Protein AF-A0A533ZGK6-F1 (afdb_monomer)

Mean predicted aligned error: 9.72 Å

Secondary structure (DSSP, 8-state):
--------PPPHHHHHHHHHHHHHHHHHHHHHHHHHHHHHHHHHHHHHHHHHHHHHHHHHHHHHHTEEEEEEEE--SSTT-EEEEEEEEEEEE--S---TTEEE-TT--PPTTTTS-BTTB-EEEEEEESTTTT-EEEEEEE-SSEEEESS--SS---TT-EEEEEEEEEEEE-TTS-EEEEETTS-EEEEES-EEEEEEEEEETTEEEEEEEEE-SS-BTTTTB--EEEEEEEEE-TT-

Structure (mmCIF, N/CA/C/O backbone):
data_AF-A0A533ZGK6-F1
#
_entry.id   AF-A0A533ZGK6-F1
#
loop_
_atom_site.group_PDB
_atom_site.id
_atom_site.type_symbol
_atom_site.label_atom_id
_atom_site.label_alt_id
_atom_site.label_comp_id
_atom_site.label_asym_id
_atom_site.label_entity_id
_atom_site.label_seq_id
_atom_site.pdbx_PDB_ins_code
_atom_site.Cartn_x
_atom_site.Cartn_y
_atom_site.Cartn_z
_atom_site.occupancy
_atom_site.B_iso_or_equiv
_atom_site.auth_seq_id
_atom_site.auth_comp_id
_atom_site.auth_asym_id
_atom_site.auth_atom_id
_atom_site.pdbx_PDB_model_num
ATOM 1 N N . MET A 1 1 ? -76.646 -22.532 50.965 1.00 45.75 1 MET A N 1
ATOM 2 C CA . MET A 1 1 ? -76.181 -21.133 50.863 1.00 45.75 1 MET A CA 1
ATOM 3 C C . MET A 1 1 ? -74.659 -21.165 50.973 1.00 45.75 1 MET A C 1
ATOM 5 O O . MET A 1 1 ? -74.159 -21.562 52.014 1.00 45.75 1 MET A O 1
ATOM 9 N N . LYS A 1 2 ? -73.923 -20.944 49.874 1.00 48.84 2 LYS A N 1
ATOM 10 C CA . LYS A 1 2 ? -72.450 -21.014 49.867 1.00 48.84 2 LYS A CA 1
ATOM 11 C C . LYS A 1 2 ? -71.908 -19.705 50.443 1.00 48.84 2 LYS A C 1
ATOM 13 O O . LYS A 1 2 ? -72.116 -18.655 49.848 1.00 48.84 2 LYS A O 1
ATOM 18 N N . THR A 1 3 ? -71.264 -19.759 51.601 1.00 54.41 3 THR A N 1
ATOM 19 C CA . THR A 1 3 ? -70.577 -18.612 52.205 1.00 54.41 3 THR A CA 1
ATOM 20 C C . THR A 1 3 ? -69.311 -18.320 51.404 1.00 54.41 3 THR A C 1
ATOM 22 O O . THR A 1 3 ? -68.388 -19.136 51.388 1.00 54.41 3 THR A O 1
ATOM 25 N N . LEU A 1 4 ? -69.284 -17.187 50.702 1.00 57.12 4 LEU A N 1
ATOM 26 C CA . LEU A 1 4 ? -68.086 -16.695 50.024 1.00 57.12 4 LEU A CA 1
ATOM 27 C C . LEU A 1 4 ? -67.071 -16.264 51.092 1.00 57.12 4 LEU A C 1
ATOM 29 O O . LEU A 1 4 ? -67.396 -15.497 51.997 1.00 57.12 4 LEU A O 1
ATOM 33 N N . LYS A 1 5 ? -65.863 -16.829 51.021 1.00 56.44 5 LYS A N 1
ATOM 34 C CA . LYS A 1 5 ? -64.732 -16.512 51.901 1.00 56.44 5 LYS A CA 1
ATOM 35 C C . LYS A 1 5 ? -64.352 -15.038 51.708 1.00 56.44 5 LYS A C 1
ATOM 37 O O . LYS A 1 5 ? -64.203 -14.604 50.574 1.00 56.44 5 LYS A O 1
ATOM 42 N N . SER A 1 6 ? -64.184 -14.303 52.807 1.00 57.41 6 SER A N 1
ATOM 43 C CA . SER A 1 6 ? -63.659 -12.932 52.808 1.00 57.41 6 SER A CA 1
ATOM 44 C C . SER A 1 6 ? -62.254 -12.930 52.202 1.00 57.41 6 SER A C 1
ATOM 46 O O . SER A 1 6 ? -61.338 -13.508 52.787 1.00 57.41 6 SER A O 1
ATOM 48 N N . GLU A 1 7 ? -62.089 -12.318 51.032 1.00 61.94 7 GLU A N 1
ATOM 49 C CA . GLU A 1 7 ? -60.777 -12.110 50.422 1.00 61.94 7 GLU A CA 1
ATOM 50 C C . GLU A 1 7 ? -60.032 -11.046 51.236 1.00 61.94 7 GLU A C 1
ATOM 52 O O . GLU A 1 7 ? -60.518 -9.934 51.444 1.00 61.94 7 GLU A O 1
ATOM 57 N N . THR A 1 8 ? -58.876 -11.410 51.782 1.00 65.88 8 THR A N 1
ATOM 58 C CA . THR A 1 8 ? -57.987 -10.496 52.502 1.00 65.88 8 THR A CA 1
ATOM 59 C C . THR A 1 8 ? -57.455 -9.448 51.526 1.00 65.88 8 THR A C 1
ATOM 61 O O . THR A 1 8 ? -56.620 -9.764 50.680 1.00 65.88 8 THR A O 1
ATOM 64 N N . ALA A 1 9 ? -57.953 -8.214 51.615 1.00 69.44 9 ALA A N 1
ATOM 65 C CA . ALA A 1 9 ? -57.421 -7.085 50.859 1.00 69.44 9 ALA A CA 1
ATOM 66 C C . ALA A 1 9 ? -55.988 -6.766 51.325 1.00 69.44 9 ALA A C 1
ATOM 68 O O . ALA A 1 9 ? -55.725 -6.728 52.528 1.00 69.44 9 ALA A O 1
ATOM 69 N N . PHE A 1 10 ? -55.072 -6.539 50.378 1.00 73.12 10 PHE A N 1
ATOM 70 C CA . PHE A 1 10 ? -53.681 -6.182 50.671 1.00 73.12 10 PHE A CA 1
ATOM 71 C C . PHE A 1 10 ? -53.595 -4.887 51.479 1.00 73.12 10 PHE A C 1
ATOM 73 O O . PHE A 1 10 ? -54.274 -3.899 51.187 1.00 73.12 10 PHE A O 1
ATOM 80 N N . THR A 1 11 ? -52.718 -4.875 52.477 1.00 89.69 11 THR A N 1
ATOM 81 C CA . THR A 1 11 ? -52.451 -3.672 53.262 1.00 89.69 11 THR A CA 1
ATOM 82 C C . THR A 1 11 ? -51.645 -2.669 52.432 1.00 89.69 11 THR A C 1
ATOM 84 O O . THR A 1 11 ? -50.811 -3.038 51.605 1.00 89.69 11 THR A O 1
ATOM 87 N N . HIS A 1 12 ? -51.857 -1.368 52.651 1.00 79.94 12 HIS A N 1
ATOM 88 C CA . HIS A 1 12 ? -51.121 -0.318 51.929 1.00 79.94 12 HIS A CA 1
ATOM 89 C C . HIS A 1 12 ? -49.594 -0.456 52.100 1.00 79.94 12 HIS A C 1
ATOM 91 O O . HIS A 1 12 ? -48.828 -0.182 51.180 1.00 79.94 12 HIS A O 1
ATOM 97 N N . VAL A 1 13 ? -49.158 -0.957 53.262 1.00 86.00 13 VAL A N 1
ATOM 98 C CA . VAL A 1 13 ? -47.750 -1.237 53.574 1.00 86.00 13 VAL A CA 1
ATOM 99 C C . VAL A 1 13 ? -47.189 -2.375 52.713 1.00 86.00 13 VAL A C 1
ATOM 101 O O . VAL A 1 13 ? -46.076 -2.249 52.210 1.00 86.00 13 VAL A O 1
ATOM 104 N N . GLU A 1 14 ? -47.947 -3.451 52.477 1.00 87.56 14 GLU A N 1
ATOM 105 C CA . GLU A 1 14 ? -47.521 -4.545 51.588 1.00 87.56 14 GLU A CA 1
ATOM 106 C C . GLU A 1 14 ? -47.338 -4.072 50.146 1.00 87.56 14 GLU A C 1
ATOM 108 O O . GLU A 1 14 ? -46.358 -4.441 49.501 1.00 87.56 14 GLU A O 1
ATOM 113 N N . VAL A 1 15 ? -48.230 -3.207 49.651 1.00 90.19 15 VAL A N 1
ATOM 114 C CA . VAL A 1 15 ? -48.121 -2.639 48.297 1.00 90.19 15 VAL A CA 1
ATOM 115 C C . VAL A 1 15 ? -46.886 -1.742 48.174 1.00 90.19 15 VAL A C 1
ATOM 117 O O . VAL A 1 15 ? -46.150 -1.839 47.190 1.00 90.19 15 VAL A O 1
ATOM 120 N N . LEU A 1 16 ? -46.607 -0.910 49.183 1.00 91.25 16 LEU A N 1
ATOM 121 C CA . LEU A 1 16 ? -45.409 -0.065 49.206 1.00 91.25 16 LEU A CA 1
ATOM 122 C C . LEU A 1 16 ? -44.121 -0.896 49.275 1.00 91.25 16 LEU A C 1
ATOM 124 O O . LEU A 1 16 ? -43.155 -0.589 48.576 1.00 91.25 16 LEU A O 1
ATOM 128 N N . MET A 1 17 ? -44.109 -1.975 50.061 1.00 89.44 17 MET A N 1
ATOM 129 C CA . MET A 1 17 ? -42.942 -2.852 50.167 1.00 89.44 17 MET A CA 1
ATOM 130 C C . MET A 1 17 ? -42.715 -3.656 48.878 1.00 89.44 17 MET A C 1
ATOM 132 O O . MET A 1 17 ? -41.578 -3.776 48.423 1.00 89.44 17 MET A O 1
ATOM 136 N N . ALA A 1 18 ? -43.786 -4.128 48.232 1.00 92.19 18 ALA A N 1
ATOM 137 C CA . ALA A 1 18 ? -43.713 -4.799 46.937 1.00 92.19 18 ALA A CA 1
ATOM 138 C C . ALA A 1 18 ? -43.182 -3.872 45.830 1.00 92.19 18 ALA A C 1
ATOM 140 O O . ALA A 1 18 ? -42.324 -4.282 45.047 1.00 92.19 18 ALA A O 1
ATOM 141 N N . LEU A 1 19 ? -43.625 -2.610 45.793 1.00 92.25 19 LEU A N 1
ATOM 142 C CA . LEU A 1 19 ? -43.110 -1.605 44.856 1.00 92.25 19 LEU A CA 1
ATOM 143 C C . LEU A 1 19 ? -41.635 -1.276 45.113 1.00 92.25 19 LEU A C 1
ATOM 145 O O . LEU A 1 19 ? -40.862 -1.177 44.161 1.00 92.25 19 LEU A O 1
ATOM 149 N N . ALA A 1 20 ? -41.224 -1.151 46.378 1.00 93.75 20 ALA A N 1
ATOM 150 C CA . ALA A 1 20 ? -39.831 -0.892 46.734 1.00 93.75 20 ALA A CA 1
ATOM 151 C C . ALA A 1 20 ? -38.902 -2.041 46.298 1.00 93.75 20 ALA A C 1
ATOM 153 O O . ALA A 1 20 ? -37.861 -1.803 45.682 1.00 93.75 20 ALA A O 1
ATOM 154 N N . ILE A 1 21 ? -39.298 -3.293 46.556 1.00 94.00 21 ILE A N 1
ATOM 155 C CA . ILE A 1 21 ? -38.541 -4.483 46.136 1.00 94.00 21 ILE A CA 1
ATOM 156 C C . ILE A 1 21 ? -38.536 -4.609 44.608 1.00 94.00 21 ILE A C 1
ATOM 158 O O . ILE A 1 21 ? -37.483 -4.849 44.016 1.00 94.00 21 ILE A O 1
ATOM 162 N N . GLY A 1 22 ? -39.680 -4.383 43.957 1.00 94.31 22 GLY A N 1
ATOM 163 C CA . GLY A 1 22 ? -39.792 -4.376 42.499 1.00 94.31 22 GLY A CA 1
ATOM 164 C C . GLY A 1 22 ? -38.874 -3.339 41.848 1.00 94.31 22 GLY A C 1
ATOM 165 O O . GLY A 1 22 ? -38.154 -3.664 40.907 1.00 94.31 22 GLY A O 1
ATOM 166 N N . GLY A 1 23 ? -38.817 -2.119 42.390 1.00 93.38 23 GLY A N 1
ATOM 167 C CA . GLY A 1 23 ? -37.923 -1.063 41.908 1.00 93.38 23 GLY A CA 1
ATOM 168 C C . GLY A 1 23 ? -36.440 -1.417 42.051 1.00 93.38 23 GLY A C 1
ATOM 169 O O . GLY A 1 23 ? -35.660 -1.206 41.117 1.00 93.38 23 GLY A O 1
ATOM 170 N N . MET A 1 24 ? -36.046 -2.016 43.179 1.00 93.38 24 MET A N 1
ATOM 171 C CA . MET A 1 24 ? -34.673 -2.494 43.383 1.00 93.38 24 MET A CA 1
ATOM 172 C C . MET A 1 24 ? -34.304 -3.616 42.404 1.00 93.38 24 MET A C 1
ATOM 174 O O . MET A 1 24 ? -33.223 -3.578 41.814 1.00 93.38 24 MET A O 1
ATOM 178 N N . LEU A 1 25 ? -35.210 -4.571 42.168 1.00 94.81 25 LEU A N 1
ATOM 179 C CA . LEU A 1 25 ? -35.000 -5.656 41.205 1.00 94.81 25 LEU A CA 1
ATOM 180 C C . LEU A 1 25 ? -34.870 -5.137 39.771 1.00 94.81 25 LEU A C 1
ATOM 182 O O . LEU A 1 25 ? -33.925 -5.508 39.078 1.00 94.81 25 LEU A O 1
ATOM 186 N N . VAL A 1 26 ? -35.762 -4.241 39.338 1.00 94.25 26 VAL A N 1
ATOM 187 C CA . VAL A 1 26 ? -35.707 -3.646 37.992 1.00 94.25 26 VAL A CA 1
ATOM 188 C C . VAL A 1 26 ? -34.415 -2.856 37.801 1.00 94.25 26 VAL A C 1
ATOM 190 O O . VAL A 1 26 ? -33.764 -2.993 36.767 1.00 94.25 26 VAL A O 1
ATOM 193 N N . THR A 1 27 ? -33.990 -2.091 38.811 1.00 93.62 27 THR A N 1
ATOM 194 C CA . THR A 1 27 ? -32.719 -1.354 38.760 1.00 93.62 27 THR A CA 1
ATOM 195 C C . THR A 1 27 ? -31.529 -2.311 38.650 1.00 93.62 27 THR A C 1
ATOM 197 O O . THR A 1 27 ? -30.658 -2.109 37.805 1.00 93.62 27 THR A O 1
ATOM 200 N N . GLY A 1 28 ? -31.504 -3.389 39.441 1.00 91.56 28 GLY A N 1
ATOM 201 C CA . GLY A 1 28 ? -30.456 -4.413 39.367 1.00 91.56 28 GLY A CA 1
ATOM 202 C C . GLY A 1 28 ? -30.404 -5.121 38.008 1.00 91.56 28 GLY A C 1
ATOM 203 O O . GLY A 1 28 ? -29.329 -5.274 37.427 1.00 91.56 28 GLY A O 1
ATOM 204 N N . MET A 1 29 ? -31.562 -5.491 37.456 1.00 91.44 29 MET A N 1
ATOM 205 C CA . MET A 1 29 ? -31.664 -6.102 36.125 1.00 91.44 29 MET A CA 1
ATOM 206 C C . MET A 1 29 ? -31.215 -5.147 35.016 1.00 91.44 29 MET A C 1
ATOM 208 O O . MET A 1 29 ? -30.509 -5.563 34.097 1.00 91.44 29 MET A O 1
ATOM 212 N N . PHE A 1 30 ? -31.578 -3.867 35.108 1.00 90.00 30 PHE A N 1
ATOM 213 C CA . PHE A 1 30 ? -31.173 -2.859 34.134 1.00 90.00 30 PHE A CA 1
ATOM 214 C C . PHE A 1 30 ? -29.655 -2.636 34.141 1.00 90.00 30 PHE A C 1
ATOM 216 O O . PHE A 1 30 ? -29.040 -2.581 33.078 1.00 90.00 30 PHE A O 1
ATOM 223 N N . GLN A 1 31 ? -29.026 -2.602 35.320 1.00 87.00 31 GLN A N 1
ATOM 224 C CA . GLN A 1 31 ? -27.566 -2.509 35.439 1.00 87.00 31 GLN A CA 1
ATOM 225 C C . GLN A 1 31 ? -26.856 -3.722 34.818 1.00 87.00 31 GLN A C 1
ATOM 227 O O . GLN A 1 31 ? -25.885 -3.559 34.078 1.00 87.00 31 GLN A O 1
ATOM 232 N N . LEU A 1 32 ? -27.364 -4.939 35.045 1.00 86.56 32 LEU A N 1
ATOM 233 C CA . LEU A 1 32 ? -26.831 -6.152 34.413 1.00 86.56 32 LEU A CA 1
ATOM 234 C C . LEU A 1 32 ? -26.987 -6.130 32.888 1.00 86.56 32 LEU A C 1
ATOM 236 O O . LEU A 1 32 ? -26.060 -6.508 32.169 1.00 86.56 32 LEU A O 1
ATOM 240 N N . TYR A 1 33 ? -28.130 -5.658 32.387 1.00 88.62 33 TYR A N 1
ATOM 241 C CA . TYR A 1 33 ? -28.360 -5.496 30.954 1.00 88.62 33 TYR A CA 1
ATOM 242 C C . TYR A 1 33 ? -27.370 -4.505 30.334 1.00 88.62 33 TYR A C 1
ATOM 244 O O . TYR A 1 33 ? -26.702 -4.848 29.359 1.00 88.62 33 TYR A O 1
ATOM 252 N N . LEU A 1 34 ? -27.214 -3.313 30.925 1.00 85.94 34 LEU A N 1
ATOM 253 C CA . LEU A 1 34 ? -26.249 -2.314 30.460 1.00 85.94 34 LEU A CA 1
ATOM 254 C C . LEU A 1 34 ? -24.822 -2.861 30.471 1.00 85.94 34 LEU A C 1
ATOM 256 O O . LEU A 1 34 ? -24.074 -2.655 29.512 1.00 85.94 34 LEU A O 1
ATOM 260 N N . PHE A 1 35 ? -24.454 -3.596 31.520 1.00 83.50 35 PHE A N 1
ATOM 261 C CA . PHE A 1 35 ? -23.152 -4.240 31.613 1.00 83.50 35 PHE A CA 1
ATOM 262 C C . PHE A 1 35 ? -22.951 -5.258 30.485 1.00 83.50 35 PHE A C 1
ATOM 264 O O . PHE A 1 35 ? -21.913 -5.233 29.823 1.00 83.50 35 PHE A O 1
ATOM 271 N N . SER A 1 36 ? -23.934 -6.122 30.231 1.00 87.31 36 SER A N 1
ATOM 272 C CA . SER A 1 36 ? -23.885 -7.139 29.174 1.00 87.31 36 SER A CA 1
ATOM 273 C C . SER A 1 36 ? -23.815 -6.521 27.772 1.00 87.31 36 SER A C 1
ATOM 275 O O . SER A 1 36 ? -22.901 -6.833 27.006 1.00 87.31 36 SER A O 1
ATOM 277 N N . ALA A 1 37 ? -24.702 -5.567 27.472 1.00 84.88 37 ALA A N 1
ATOM 278 C CA . ALA A 1 37 ? -24.749 -4.858 26.194 1.00 84.88 37 ALA A CA 1
ATOM 279 C C . ALA A 1 37 ? -23.431 -4.123 25.902 1.00 84.88 37 ALA A C 1
ATOM 281 O O . ALA A 1 37 ? -22.864 -4.249 24.818 1.00 84.88 37 ALA A O 1
ATOM 282 N N . SER A 1 38 ? -22.887 -3.434 26.906 1.00 83.38 38 SER A N 1
ATOM 283 C CA . SER A 1 38 ? -21.582 -2.775 26.823 1.00 83.38 38 SER A CA 1
ATOM 284 C C . SER A 1 38 ? -20.443 -3.751 26.512 1.00 83.38 38 SER A C 1
ATOM 286 O O . SER A 1 38 ? -19.558 -3.451 25.713 1.00 83.38 38 SER A O 1
ATOM 288 N N . GLY A 1 39 ? -20.469 -4.940 27.121 1.00 81.94 39 GLY A N 1
ATOM 289 C CA . GLY A 1 39 ? -19.463 -5.975 26.883 1.00 81.94 39 GLY A CA 1
ATOM 290 C C . GLY A 1 39 ? -19.508 -6.544 25.464 1.00 81.94 39 GLY A C 1
ATOM 291 O O . GLY A 1 39 ? -18.457 -6.861 24.908 1.00 81.94 39 GLY A O 1
ATOM 292 N N . ALA A 1 40 ? -20.699 -6.654 24.873 1.00 84.50 40 ALA A N 1
ATOM 293 C CA . ALA A 1 40 ? -20.866 -7.110 23.495 1.00 84.50 40 ALA A CA 1
ATOM 294 C C . ALA A 1 40 ? -20.334 -6.083 22.478 1.00 84.50 40 ALA A C 1
ATOM 296 O O . ALA A 1 40 ? -19.676 -6.465 21.511 1.00 84.50 40 ALA A O 1
ATOM 297 N N . LEU A 1 41 ? -20.548 -4.785 22.723 1.00 84.56 41 LEU A N 1
ATOM 298 C CA . LEU A 1 41 ? -20.035 -3.716 21.858 1.00 84.56 41 LEU A CA 1
ATOM 299 C C . LEU A 1 41 ? -18.504 -3.710 21.799 1.00 84.56 41 LEU A C 1
ATOM 301 O O . LEU A 1 41 ? -17.933 -3.701 20.713 1.00 84.56 41 LEU A O 1
ATOM 305 N N . VAL A 1 42 ? -17.834 -3.789 22.953 1.00 85.00 42 VAL A N 1
ATOM 306 C CA . VAL A 1 42 ? -16.362 -3.825 23.009 1.00 85.00 42 VAL A CA 1
ATOM 307 C C . VAL A 1 42 ? -15.812 -5.064 22.301 1.00 85.00 42 VAL A C 1
ATO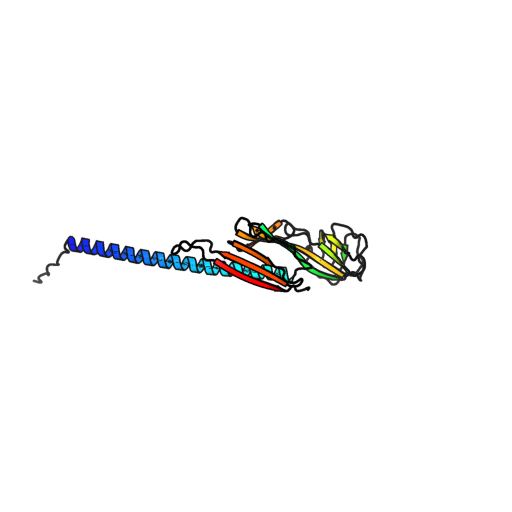M 309 O O . VAL A 1 42 ? -14.817 -4.978 21.583 1.00 85.00 42 VAL A O 1
ATOM 312 N N . GLN A 1 43 ? -16.464 -6.219 22.450 1.00 86.31 43 GLN A N 1
ATOM 313 C CA . GLN A 1 43 ? -16.064 -7.426 21.723 1.00 86.31 43 GLN A CA 1
ATOM 314 C C . GLN A 1 43 ? -16.160 -7.230 20.208 1.00 86.31 43 GLN A C 1
ATOM 316 O O . GLN A 1 43 ? -15.206 -7.542 19.502 1.00 86.31 43 GLN A O 1
ATOM 321 N N . ASN A 1 44 ? -17.252 -6.651 19.710 1.00 88.69 44 ASN A N 1
ATOM 322 C CA . ASN A 1 44 ? -17.396 -6.393 18.279 1.00 88.69 44 ASN A CA 1
ATOM 323 C C . ASN A 1 44 ? -16.315 -5.427 17.759 1.00 88.69 44 ASN A C 1
ATOM 325 O O . ASN A 1 44 ? -15.632 -5.726 16.783 1.00 88.69 44 ASN A O 1
ATOM 329 N N . GLU A 1 45 ? -16.077 -4.325 18.474 1.00 88.56 45 GLU A N 1
ATOM 330 C CA . GLU A 1 45 ? -15.040 -3.344 18.124 1.00 88.56 45 GLU A CA 1
ATOM 331 C C . GLU A 1 45 ? -13.631 -3.948 18.128 1.00 88.56 45 GLU A C 1
ATOM 333 O O . GLU A 1 45 ? -12.818 -3.658 17.252 1.00 88.56 45 GLU A O 1
ATOM 338 N N . THR A 1 46 ? -13.319 -4.806 19.103 1.00 89.31 46 THR A N 1
ATOM 339 C CA . THR A 1 46 ? -12.002 -5.458 19.168 1.00 89.31 46 THR A CA 1
ATOM 340 C C . THR A 1 46 ? -11.790 -6.437 18.021 1.00 89.31 46 THR A C 1
ATOM 342 O O . THR A 1 46 ? -10.701 -6.459 17.448 1.00 89.31 46 THR A O 1
ATOM 345 N N . VAL A 1 47 ? -12.818 -7.201 17.644 1.00 90.81 47 VAL A N 1
ATOM 346 C CA . VAL A 1 47 ? -12.765 -8.106 16.490 1.00 90.81 47 VAL A CA 1
ATOM 347 C C . VAL A 1 47 ? -12.612 -7.315 15.194 1.00 90.81 47 VAL A C 1
ATOM 349 O O . VAL A 1 47 ? -11.737 -7.637 14.391 1.00 90.81 47 VAL A O 1
ATOM 352 N N . GLN A 1 48 ? -13.402 -6.256 15.010 1.00 90.62 48 GLN A N 1
ATOM 353 C CA . GLN A 1 48 ? -13.339 -5.421 13.815 1.00 90.62 48 GLN A CA 1
ATOM 354 C C . GLN A 1 48 ? -11.977 -4.731 13.676 1.00 90.62 48 GLN A C 1
ATOM 356 O O . GLN A 1 48 ? -11.338 -4.844 12.634 1.00 90.62 48 GLN A O 1
ATOM 361 N N . MET A 1 49 ? -11.468 -4.110 14.745 1.00 90.62 49 MET A N 1
ATOM 362 C CA . MET A 1 49 ? -10.131 -3.508 14.764 1.00 90.62 49 MET A CA 1
ATOM 363 C C . MET A 1 49 ? -9.044 -4.527 14.393 1.00 90.62 49 MET A C 1
ATOM 365 O O . MET A 1 49 ? -8.141 -4.215 13.615 1.00 90.62 49 MET A O 1
ATOM 369 N N . GLN A 1 50 ? -9.102 -5.743 14.950 1.00 92.06 50 GLN A N 1
ATOM 370 C CA . GLN A 1 50 ? -8.128 -6.788 14.630 1.00 92.06 50 GLN A CA 1
ATOM 371 C C . GLN A 1 50 ? -8.223 -7.229 13.168 1.00 92.06 50 GLN A C 1
ATOM 373 O O . GLN A 1 50 ? -7.187 -7.438 12.535 1.00 92.06 50 GLN A O 1
ATOM 378 N N . ALA A 1 51 ? -9.437 -7.370 12.633 1.00 91.06 51 ALA A N 1
ATOM 379 C CA . ALA A 1 51 ? -9.665 -7.730 11.239 1.00 91.06 51 ALA A CA 1
ATOM 380 C C . ALA A 1 51 ? -9.123 -6.651 10.289 1.00 91.06 51 ALA A C 1
ATOM 382 O O . ALA A 1 51 ? -8.340 -6.974 9.396 1.00 91.06 51 ALA A O 1
ATOM 383 N N . ASP A 1 52 ? -9.447 -5.382 10.539 1.00 90.44 52 ASP A N 1
ATOM 384 C CA . ASP A 1 52 ? -8.997 -4.245 9.732 1.00 90.44 52 ASP A CA 1
ATOM 385 C C . ASP A 1 52 ? -7.471 -4.102 9.771 1.00 90.44 52 ASP A C 1
ATOM 387 O O . ASP A 1 52 ? -6.823 -3.968 8.732 1.00 90.44 52 ASP A O 1
ATOM 391 N N . ALA A 1 53 ? -6.862 -4.203 10.958 1.00 89.75 53 ALA A N 1
ATOM 392 C CA . ALA A 1 53 ? -5.410 -4.123 11.104 1.00 89.75 53 ALA A CA 1
ATOM 393 C C . ALA A 1 53 ? -4.696 -5.277 10.380 1.00 89.75 53 ALA A C 1
ATOM 395 O O . ALA A 1 53 ? -3.673 -5.057 9.729 1.00 89.75 53 ALA A O 1
ATOM 396 N N . ARG A 1 54 ? -5.238 -6.502 10.441 1.00 91.81 54 ARG A N 1
ATOM 397 C CA . ARG A 1 54 ? -4.695 -7.658 9.706 1.00 91.81 54 ARG A CA 1
ATOM 398 C C . ARG A 1 54 ? -4.843 -7.489 8.196 1.00 91.81 54 ARG A C 1
ATOM 400 O O . ARG A 1 54 ? -3.866 -7.689 7.480 1.00 91.81 54 ARG A O 1
ATOM 407 N N . ALA A 1 55 ? -6.014 -7.066 7.725 1.00 90.69 55 ALA A N 1
ATOM 408 C CA . ALA A 1 55 ? -6.262 -6.818 6.308 1.00 90.69 55 ALA A CA 1
ATOM 409 C C . ALA A 1 55 ? -5.323 -5.734 5.755 1.00 90.69 55 ALA A C 1
ATOM 411 O O . ALA A 1 55 ? -4.685 -5.930 4.719 1.00 90.69 55 ALA A O 1
ATOM 412 N N . ALA A 1 56 ? -5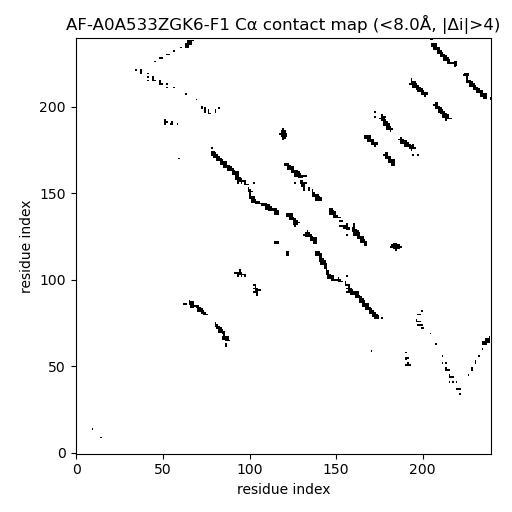.159 -4.626 6.483 1.00 90.00 56 ALA A N 1
ATOM 413 C C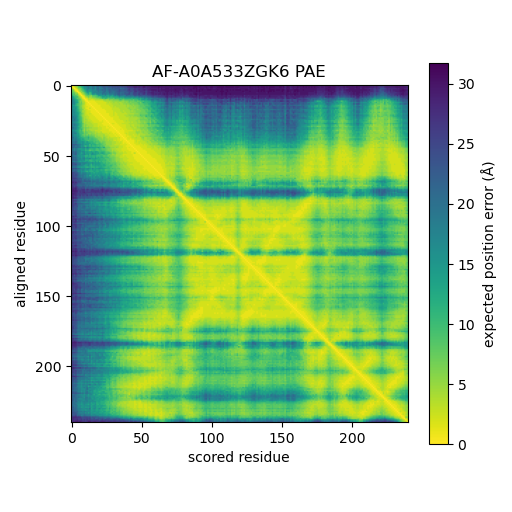A . ALA A 1 56 ? -4.217 -3.573 6.123 1.00 90.00 56 ALA A CA 1
ATOM 414 C C . ALA A 1 56 ? -2.771 -4.087 6.074 1.00 90.00 56 ALA A C 1
ATOM 416 O O . ALA A 1 56 ? -2.050 -3.804 5.117 1.00 90.00 56 ALA A O 1
ATOM 417 N N . MET A 1 57 ? -2.355 -4.881 7.064 1.00 90.50 57 MET A N 1
ATOM 418 C CA . MET A 1 57 ? -1.019 -5.482 7.099 1.00 90.50 57 MET A CA 1
ATOM 419 C C . MET A 1 57 ? -0.768 -6.440 5.934 1.00 90.50 57 MET A C 1
ATOM 421 O O . MET A 1 57 ? 0.346 -6.490 5.411 1.00 90.50 57 MET A O 1
ATOM 425 N N . ASP A 1 58 ? -1.774 -7.194 5.501 1.00 92.00 58 ASP A N 1
ATOM 426 C CA . ASP A 1 58 ? -1.644 -8.093 4.358 1.00 92.00 58 ASP A CA 1
ATOM 427 C C . ASP A 1 58 ? -1.547 -7.334 3.032 1.00 92.00 58 ASP 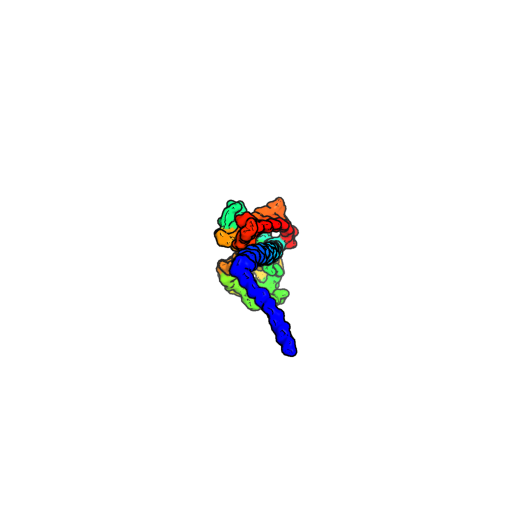A C 1
ATOM 429 O O . ASP A 1 58 ? -0.690 -7.675 2.213 1.00 92.00 58 ASP A O 1
ATOM 433 N N . LEU A 1 59 ? -2.325 -6.261 2.856 1.00 89.06 59 LEU A N 1
ATOM 434 C CA . LEU A 1 59 ? -2.230 -5.384 1.684 1.00 89.06 59 LEU A CA 1
ATOM 435 C C . LEU A 1 59 ? -0.872 -4.676 1.614 1.00 89.06 59 LEU A C 1
ATOM 437 O O . LEU A 1 59 ? -0.211 -4.712 0.576 1.00 89.06 59 LEU A O 1
ATOM 441 N N . ILE A 1 60 ? -0.404 -4.112 2.732 1.00 88.44 60 ILE A N 1
ATOM 442 C CA . ILE A 1 60 ? 0.929 -3.503 2.808 1.00 88.44 60 ILE A CA 1
ATOM 443 C C . ILE A 1 60 ? 2.000 -4.541 2.483 1.00 88.44 60 ILE A C 1
ATOM 445 O O . ILE A 1 60 ? 2.869 -4.292 1.651 1.00 88.44 60 ILE A O 1
ATOM 449 N N . ALA A 1 61 ? 1.941 -5.722 3.100 1.00 89.94 61 ALA A N 1
ATOM 450 C CA . ALA A 1 61 ? 2.925 -6.766 2.849 1.00 89.94 61 ALA A CA 1
ATOM 451 C C . ALA A 1 61 ? 2.924 -7.221 1.383 1.00 89.94 61 ALA A C 1
ATOM 453 O O . ALA A 1 61 ? 3.987 -7.492 0.827 1.00 89.94 61 ALA A O 1
ATOM 454 N N . GLN A 1 62 ? 1.757 -7.295 0.741 1.00 88.94 62 GLN A N 1
ATOM 455 C CA . GLN A 1 62 ? 1.655 -7.599 -0.683 1.00 88.94 62 GLN A CA 1
ATOM 456 C C . GLN A 1 62 ? 2.350 -6.533 -1.536 1.00 88.94 62 GLN A C 1
ATOM 458 O O . GLN A 1 62 ? 3.121 -6.883 -2.431 1.00 88.94 62 GLN A O 1
ATOM 463 N N . ASP A 1 63 ? 2.125 -5.255 -1.240 1.00 87.50 63 ASP A N 1
ATOM 464 C CA . ASP A 1 63 ? 2.762 -4.165 -1.972 1.00 87.50 63 ASP A CA 1
ATOM 465 C C . ASP A 1 63 ? 4.282 -4.138 -1.770 1.00 87.50 63 ASP A C 1
ATOM 467 O O . ASP A 1 63 ? 5.027 -3.982 -2.738 1.00 87.50 63 ASP A O 1
ATOM 471 N N . LEU A 1 64 ? 4.753 -4.361 -0.539 1.00 87.25 64 LEU A N 1
ATOM 472 C CA . LEU A 1 64 ? 6.185 -4.407 -0.231 1.00 87.25 64 LEU A CA 1
ATOM 473 C C . LEU A 1 64 ? 6.888 -5.620 -0.840 1.00 87.25 64 LEU A C 1
ATOM 475 O O . LEU A 1 64 ? 8.059 -5.531 -1.199 1.00 87.25 64 LEU A O 1
ATOM 479 N N . ARG A 1 65 ? 6.191 -6.747 -1.029 1.00 87.56 65 ARG A N 1
ATOM 480 C CA . ARG A 1 65 ? 6.755 -7.887 -1.771 1.00 87.56 65 ARG A CA 1
ATOM 481 C C . ARG A 1 65 ? 7.059 -7.536 -3.223 1.00 87.56 65 ARG A C 1
ATOM 483 O O . ARG A 1 65 ? 8.001 -8.088 -3.780 1.00 87.56 65 ARG A O 1
ATOM 490 N N . GLN A 1 66 ? 6.280 -6.644 -3.832 1.00 85.44 66 GLN A N 1
ATOM 491 C CA . GLN A 1 66 ? 6.457 -6.191 -5.218 1.00 85.44 66 GLN A CA 1
ATOM 492 C C . GLN A 1 66 ? 7.318 -4.930 -5.332 1.00 85.44 66 GLN A C 1
ATOM 494 O O . GLN A 1 66 ? 7.379 -4.306 -6.394 1.00 85.44 66 GLN A O 1
ATOM 499 N N . LEU A 1 67 ? 7.981 -4.548 -4.245 1.00 85.19 67 LEU A N 1
ATOM 500 C CA . LEU A 1 67 ? 8.889 -3.422 -4.226 1.00 85.19 67 LEU A CA 1
ATOM 501 C C . LEU A 1 67 ? 10.090 -3.681 -5.140 1.00 85.19 67 LEU A C 1
ATOM 503 O O . LEU A 1 67 ? 10.701 -4.751 -5.120 1.00 85.19 67 LEU A O 1
ATOM 507 N N . TYR A 1 68 ? 10.430 -2.666 -5.925 1.00 81.69 68 TYR A N 1
ATOM 508 C CA . TYR A 1 68 ? 11.618 -2.615 -6.758 1.00 81.69 68 TYR A CA 1
ATOM 509 C C . TYR A 1 68 ? 12.608 -1.596 -6.190 1.00 81.69 68 TYR A C 1
ATOM 511 O O . TYR A 1 68 ? 12.250 -0.446 -5.934 1.00 81.69 68 TYR A O 1
ATOM 519 N N . GLY A 1 69 ? 13.854 -2.027 -5.987 1.00 77.50 69 GLY A N 1
ATOM 520 C CA . GLY A 1 69 ? 14.916 -1.201 -5.417 1.00 77.50 69 GLY A CA 1
ATOM 521 C C . GLY A 1 69 ? 14.804 -1.001 -3.901 1.00 77.50 69 GLY A C 1
ATOM 522 O O . GLY A 1 69 ? 14.518 -1.932 -3.135 1.00 77.50 69 GLY A O 1
ATOM 523 N N . SER A 1 70 ? 15.070 0.224 -3.455 1.00 73.12 70 SER A N 1
ATOM 524 C CA . SER A 1 70 ? 15.048 0.610 -2.041 1.00 73.12 70 SER A CA 1
ATOM 525 C C . SER A 1 70 ? 13.808 1.434 -1.720 1.00 73.12 70 SER A C 1
ATOM 527 O O . SER A 1 70 ? 13.345 2.223 -2.541 1.00 73.12 70 SER A O 1
ATOM 529 N N . ALA A 1 71 ? 13.272 1.249 -0.515 1.00 77.62 71 ALA A N 1
ATOM 530 C CA . ALA A 1 71 ? 12.194 2.084 -0.011 1.00 77.62 71 ALA A CA 1
ATOM 531 C C . ALA A 1 71 ? 12.777 3.352 0.620 1.00 77.62 71 ALA A C 1
ATOM 533 O O . ALA A 1 71 ? 13.832 3.304 1.252 1.00 77.62 71 ALA A O 1
ATOM 534 N N . THR A 1 72 ? 12.067 4.468 0.514 1.00 79.31 72 THR A N 1
ATOM 535 C CA . THR A 1 72 ? 12.320 5.646 1.342 1.00 79.31 72 THR A CA 1
ATOM 536 C C . THR A 1 72 ? 11.382 5.593 2.538 1.00 79.31 72 THR A C 1
ATOM 538 O O . THR A 1 72 ? 10.165 5.746 2.403 1.00 79.31 72 THR A O 1
ATOM 541 N N . VAL A 1 73 ? 11.965 5.349 3.708 1.00 77.75 73 VAL A N 1
ATOM 542 C CA . VAL A 1 73 ? 11.248 5.262 4.979 1.00 77.75 73 VAL A CA 1
ATOM 543 C C . VAL A 1 73 ? 11.305 6.611 5.691 1.00 77.75 73 VAL A C 1
ATOM 545 O O . VAL A 1 73 ? 12.389 7.141 5.920 1.00 77.75 73 VAL A O 1
ATOM 548 N N . SER A 1 74 ? 10.151 7.145 6.083 1.00 72.25 74 SER A N 1
ATOM 549 C CA . SER A 1 74 ? 10.043 8.268 7.010 1.00 72.25 74 SER A CA 1
ATOM 550 C C . SER A 1 74 ? 9.229 7.827 8.225 1.00 72.25 74 SER A C 1
ATOM 552 O O . SER A 1 74 ? 8.007 7.693 8.165 1.00 72.25 74 SER A O 1
ATOM 554 N N . THR A 1 75 ? 9.923 7.556 9.328 1.00 61.44 75 THR A N 1
ATOM 555 C CA . THR A 1 75 ? 9.319 7.259 10.631 1.00 61.44 75 THR A CA 1
ATOM 556 C C . THR A 1 75 ? 9.656 8.390 11.586 1.00 61.44 75 THR A C 1
ATOM 558 O O . THR A 1 75 ? 10.743 8.442 12.158 1.00 61.44 75 THR A O 1
ATOM 561 N N . THR A 1 76 ? 8.728 9.317 11.737 1.00 51.91 76 THR A N 1
ATOM 562 C CA . THR A 1 76 ? 8.830 10.473 12.626 1.00 51.91 76 THR A CA 1
ATOM 563 C C . THR A 1 76 ? 8.112 10.268 13.963 1.00 51.91 76 THR A C 1
ATOM 565 O O . THR A 1 76 ? 8.076 11.202 14.760 1.00 51.91 76 THR A O 1
ATOM 568 N N . LEU A 1 77 ? 7.553 9.074 14.236 1.00 53.03 77 LEU A N 1
ATOM 569 C CA . LEU A 1 77 ? 6.774 8.738 15.449 1.00 53.03 77 LEU A CA 1
ATOM 570 C C . LEU A 1 77 ? 5.581 9.686 15.697 1.00 53.03 77 LEU A C 1
ATOM 572 O O . LEU A 1 77 ? 4.976 9.690 16.769 1.00 53.03 77 LEU A O 1
ATOM 576 N N . THR A 1 78 ? 5.237 10.502 14.705 1.00 57.56 78 THR A N 1
ATOM 577 C CA . THR A 1 78 ? 4.232 11.564 14.754 1.00 57.56 78 THR A CA 1
ATOM 578 C C . THR A 1 78 ? 3.227 11.330 13.623 1.00 57.56 78 THR A C 1
ATOM 580 O O . THR A 1 78 ? 3.395 10.425 12.801 1.00 57.56 78 THR A O 1
ATOM 583 N N . PRO A 1 79 ? 2.084 12.033 13.591 1.00 60.12 79 PRO A N 1
ATOM 584 C CA . PRO A 1 79 ? 1.186 11.913 12.451 1.00 60.12 79 PRO A CA 1
ATOM 585 C C . PRO A 1 79 ? 1.900 12.328 11.154 1.00 60.12 79 PRO A C 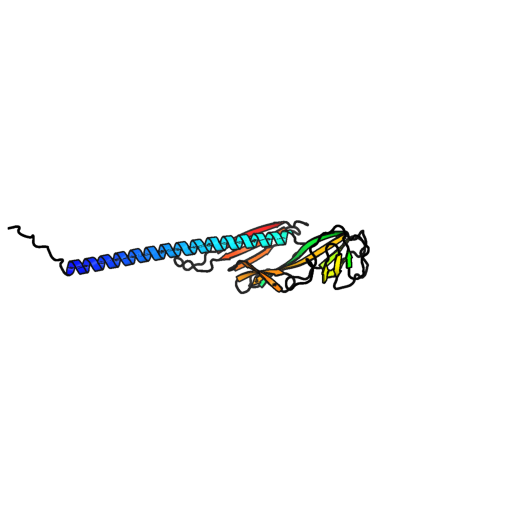1
ATOM 587 O O . PRO A 1 79 ? 2.657 13.295 11.168 1.00 60.12 79 PRO A O 1
ATOM 590 N N . ASN A 1 80 ? 1.620 11.623 10.050 1.00 69.06 80 ASN A N 1
ATOM 591 C CA . ASN A 1 80 ? 2.265 11.714 8.726 1.00 69.06 80 ASN A CA 1
ATOM 592 C C . ASN A 1 80 ? 3.506 10.836 8.493 1.00 69.06 80 ASN A C 1
ATOM 594 O O . ASN A 1 80 ? 4.226 11.057 7.519 1.00 69.06 80 ASN A O 1
ATOM 598 N N . ASP A 1 81 ? 3.718 9.794 9.300 1.00 75.25 81 ASP A N 1
ATOM 599 C CA . ASP A 1 81 ? 4.686 8.745 8.960 1.00 75.25 81 ASP A CA 1
ATOM 600 C C . ASP A 1 81 ? 4.373 8.165 7.572 1.00 75.25 81 ASP A C 1
ATOM 602 O O . ASP A 1 81 ? 3.219 7.836 7.257 1.00 75.25 81 ASP A O 1
ATOM 606 N N . THR A 1 82 ? 5.398 8.080 6.721 1.00 78.81 82 THR A N 1
ATOM 607 C CA . THR A 1 82 ? 5.262 7.649 5.326 1.00 78.81 82 THR A CA 1
ATOM 608 C C . THR A 1 82 ? 6.289 6.595 4.943 1.00 78.81 82 THR A C 1
ATOM 610 O O . 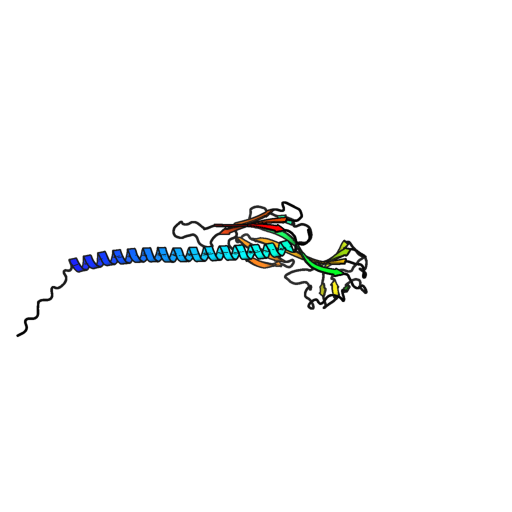THR A 1 82 ? 7.451 6.637 5.338 1.00 78.81 82 THR A O 1
ATOM 613 N N . LEU A 1 83 ? 5.866 5.664 4.096 1.00 82.50 83 LEU A N 1
ATOM 614 C CA . LEU A 1 83 ? 6.747 4.757 3.374 1.00 82.50 83 LEU A CA 1
ATOM 615 C C . LEU A 1 83 ? 6.500 4.938 1.885 1.00 82.50 83 LEU A C 1
ATOM 617 O O . LEU A 1 83 ? 5.435 4.568 1.396 1.00 82.50 83 LEU A O 1
ATOM 621 N N . SER A 1 84 ? 7.474 5.496 1.173 1.00 85.69 84 SER A N 1
ATOM 622 C CA . SER A 1 84 ? 7.398 5.682 -0.277 1.00 85.69 84 SER A CA 1
ATOM 623 C C . SER A 1 84 ? 8.325 4.709 -0.985 1.00 85.69 84 SER A C 1
ATOM 625 O O . SER A 1 84 ? 9.476 4.531 -0.591 1.00 85.69 84 SER A O 1
ATOM 627 N N . PHE A 1 85 ? 7.831 4.058 -2.030 1.00 85.69 85 PHE A N 1
ATOM 628 C CA . PHE A 1 85 ? 8.592 3.079 -2.792 1.00 85.69 85 PHE A CA 1
ATOM 629 C C . PHE A 1 85 ? 8.080 2.948 -4.220 1.00 85.69 85 PHE A C 1
ATOM 631 O O . PHE A 1 85 ? 6.961 3.339 -4.555 1.00 85.69 85 PHE A O 1
ATOM 638 N N . THR A 1 86 ? 8.909 2.339 -5.055 1.00 87.00 86 THR A N 1
ATOM 639 C CA . THR A 1 86 ? 8.564 1.988 -6.426 1.00 87.00 86 THR A CA 1
ATOM 640 C C . THR A 1 86 ? 8.096 0.538 -6.464 1.00 87.00 86 THR A C 1
ATOM 642 O O . THR A 1 86 ? 8.795 -0.363 -6.003 1.00 87.00 86 THR A O 1
ATOM 645 N N . ARG A 1 87 ? 6.899 0.295 -6.995 1.00 87.06 87 ARG A N 1
ATOM 646 C CA . ARG A 1 87 ? 6.339 -1.043 -7.213 1.00 87.06 87 ARG A CA 1
ATOM 647 C C . ARG A 1 87 ? 6.616 -1.485 -8.645 1.00 87.06 87 ARG A C 1
ATOM 649 O O . ARG A 1 87 ? 6.401 -0.705 -9.573 1.00 87.06 87 ARG A O 1
ATOM 656 N N . LEU A 1 88 ? 7.056 -2.729 -8.816 1.00 89.25 88 LEU A N 1
ATOM 657 C CA . LEU A 1 88 ? 7.157 -3.380 -10.121 1.00 89.25 88 LEU A CA 1
ATOM 658 C C . LEU A 1 88 ? 5.776 -3.877 -10.561 1.00 89.25 88 LEU A C 1
ATOM 660 O O . LEU A 1 88 ? 5.139 -4.647 -9.841 1.00 89.25 88 LEU A O 1
ATOM 664 N N . GLU A 1 89 ? 5.338 -3.461 -11.745 1.00 90.12 89 GLU A N 1
ATOM 665 C CA . GLU A 1 89 ? 4.063 -3.880 -12.338 1.00 90.12 89 GLU A CA 1
ATOM 666 C C . GLU A 1 89 ? 4.256 -4.999 -13.353 1.00 90.12 89 GLU A C 1
ATOM 668 O O . GLU A 1 89 ? 3.548 -6.002 -13.312 1.00 90.12 89 GLU A O 1
ATOM 673 N N . ASP A 1 90 ? 5.231 -4.839 -14.246 1.00 92.50 90 ASP A N 1
ATOM 674 C CA . ASP A 1 90 ? 5.551 -5.825 -15.272 1.00 92.50 90 ASP A CA 1
ATOM 675 C C . ASP A 1 90 ? 7.003 -5.659 -15.743 1.00 92.50 90 ASP A C 1
ATOM 677 O O . ASP A 1 90 ? 7.634 -4.626 -15.517 1.00 92.50 90 ASP A O 1
ATOM 681 N N . SER A 1 91 ? 7.541 -6.671 -16.412 1.00 93.31 91 SER A N 1
ATOM 682 C CA . SER A 1 91 ? 8.847 -6.625 -17.068 1.00 93.31 91 SER A CA 1
ATOM 683 C C . SER A 1 91 ? 8.835 -7.432 -18.360 1.00 93.31 91 SER A C 1
ATOM 685 O O . SER A 1 91 ? 8.032 -8.351 -18.537 1.00 93.31 91 SER A O 1
ATOM 687 N N . GLY A 1 92 ? 9.709 -7.085 -19.297 1.00 94.88 92 GLY A N 1
ATOM 688 C CA . GLY A 1 92 ? 9.741 -7.734 -20.601 1.00 94.88 92 GLY A CA 1
ATOM 689 C C . GLY A 1 92 ? 10.934 -7.318 -21.441 1.00 94.88 92 GLY A C 1
ATOM 690 O O . GLY A 1 92 ? 11.764 -6.513 -21.022 1.00 94.88 92 GLY A O 1
ATOM 691 N N . TYR A 1 93 ? 11.000 -7.874 -22.645 1.00 95.75 93 TYR A N 1
ATOM 692 C CA . TYR A 1 93 ? 11.986 -7.487 -23.645 1.00 95.75 93 TYR A CA 1
ATOM 693 C C . TYR A 1 93 ? 11.274 -6.750 -24.758 1.00 95.75 93 TYR A C 1
ATOM 695 O O . TYR A 1 93 ? 10.268 -7.227 -25.277 1.00 95.75 93 TYR A O 1
ATOM 703 N N . SER A 1 94 ? 11.820 -5.608 -25.155 1.00 96.19 94 SER A N 1
ATOM 704 C CA . SER A 1 94 ? 11.339 -4.941 -26.355 1.00 96.19 94 SER A CA 1
ATOM 705 C C . SER A 1 94 ? 11.468 -5.897 -27.549 1.00 96.19 94 SER A C 1
ATOM 707 O O . SER A 1 94 ? 12.403 -6.686 -27.655 1.00 96.19 94 SER A O 1
ATOM 709 N N . SER A 1 95 ? 10.498 -5.838 -28.451 1.00 94.81 95 SER A N 1
ATOM 710 C CA . SER A 1 95 ? 10.492 -6.582 -29.714 1.00 94.81 95 SER A CA 1
ATOM 711 C C . SER A 1 95 ? 11.136 -5.798 -30.865 1.00 94.81 95 SER A C 1
ATOM 713 O O . SER A 1 95 ? 11.218 -6.299 -31.984 1.00 94.81 95 SER A O 1
ATOM 715 N N . GLY A 1 96 ? 11.633 -4.585 -30.591 1.00 90.38 96 GLY A N 1
ATOM 716 C CA . GLY A 1 96 ? 12.186 -3.675 -31.590 1.00 90.38 96 GLY A CA 1
ATOM 717 C C . GLY A 1 96 ? 11.113 -2.919 -32.383 1.00 90.38 96 GLY A C 1
ATOM 718 O O . GLY A 1 96 ? 9.935 -2.891 -32.024 1.00 90.38 96 GLY A O 1
ATOM 719 N N . GLY A 1 97 ? 11.533 -2.234 -33.454 1.00 91.38 97 GLY A N 1
ATOM 720 C CA . GLY A 1 97 ? 10.638 -1.387 -34.259 1.00 91.38 97 GLY A CA 1
ATOM 721 C C . GLY A 1 97 ? 10.066 -0.187 -33.491 1.00 91.38 97 GLY A C 1
ATOM 722 O O . GLY A 1 97 ? 8.983 0.300 -33.812 1.00 91.38 97 GLY A O 1
ATOM 723 N N . ASN A 1 98 ? 10.758 0.245 -32.436 1.00 94.44 98 ASN A N 1
ATOM 724 C CA . ASN A 1 98 ? 10.336 1.337 -31.567 1.00 94.44 98 ASN A CA 1
ATOM 725 C C . ASN A 1 98 ? 10.466 2.689 -32.277 1.00 94.44 98 ASN A C 1
ATOM 727 O O . ASN A 1 98 ? 11.368 2.894 -33.089 1.00 94.44 98 ASN A O 1
ATOM 731 N N . SER A 1 99 ? 9.586 3.626 -31.934 1.00 94.31 99 SER A N 1
ATOM 732 C CA . SER A 1 99 ? 9.740 5.039 -32.290 1.00 94.31 99 SER A CA 1
ATOM 733 C C . SER A 1 99 ? 10.314 5.817 -31.107 1.00 94.31 99 SER A C 1
ATOM 735 O O . SER A 1 99 ? 10.449 5.273 -30.012 1.00 94.31 99 SER A O 1
ATOM 737 N N . ALA A 1 100 ? 10.588 7.111 -31.287 1.00 94.06 100 ALA A N 1
ATOM 738 C CA . ALA A 1 100 ? 11.008 7.966 -30.178 1.00 94.06 100 ALA A CA 1
ATOM 739 C C . ALA A 1 100 ? 10.010 7.932 -29.004 1.00 94.06 100 ALA A C 1
ATOM 741 O O . ALA A 1 100 ? 10.440 7.981 -27.863 1.00 94.06 100 ALA A O 1
ATOM 742 N N . PHE A 1 101 ? 8.706 7.779 -29.257 1.00 95.69 101 PHE A N 1
ATOM 743 C CA . PHE A 1 101 ? 7.656 7.836 -28.229 1.00 95.69 101 PHE A CA 1
ATOM 744 C C . PHE A 1 101 ? 6.952 6.498 -27.991 1.00 95.69 101 PHE A C 1
ATOM 746 O O . PHE A 1 101 ? 5.863 6.470 -27.414 1.00 95.69 101 PHE A O 1
ATOM 753 N N . SER A 1 102 ? 7.532 5.387 -28.448 1.00 95.31 102 SER A N 1
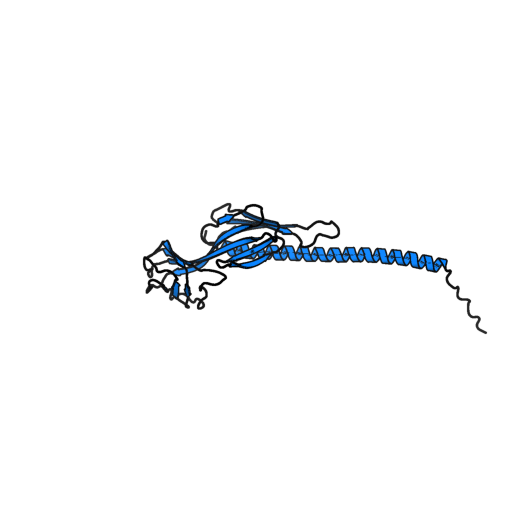ATOM 754 C CA . SER A 1 102 ? 6.922 4.073 -28.260 1.00 95.31 102 SER A CA 1
ATOM 755 C C . SER A 1 102 ? 7.913 3.006 -27.827 1.00 95.31 102 SER A C 1
ATOM 757 O O . SER A 1 102 ? 9.112 3.083 -28.093 1.00 95.31 102 SER A O 1
ATOM 759 N N . LEU A 1 103 ? 7.385 1.996 -27.144 1.00 96.75 103 LEU A N 1
ATOM 760 C CA . LEU A 1 103 ? 8.077 0.747 -26.860 1.00 96.75 103 LEU A CA 1
ATOM 761 C C . LEU A 1 103 ? 7.142 -0.410 -27.205 1.00 96.75 103 LEU A C 1
ATOM 763 O O . LEU A 1 103 ? 6.055 -0.511 -26.645 1.00 96.75 103 LEU A O 1
ATOM 767 N N . ASN A 1 104 ? 7.555 -1.270 -28.128 1.00 96.38 104 ASN A N 1
ATOM 768 C CA . ASN A 1 104 ? 6.797 -2.426 -28.583 1.00 96.38 104 ASN A CA 1
ATOM 769 C C . ASN A 1 104 ? 7.275 -3.686 -27.871 1.00 96.38 104 ASN A C 1
ATOM 771 O O . ASN A 1 104 ? 8.455 -4.029 -27.942 1.00 96.38 104 ASN A O 1
ATOM 775 N N . ASP A 1 105 ? 6.350 -4.451 -27.313 1.00 96.44 105 ASP A N 1
ATOM 776 C CA . ASP A 1 105 ? 6.565 -5.843 -26.927 1.00 96.44 105 ASP A CA 1
ATOM 777 C C . ASP A 1 105 ? 5.397 -6.686 -27.454 1.00 96.44 105 ASP A C 1
ATOM 779 O O . ASP A 1 105 ? 4.338 -6.796 -26.837 1.00 96.44 105 ASP A O 1
ATOM 783 N N . THR A 1 106 ? 5.598 -7.293 -28.626 1.00 95.12 106 THR A N 1
ATOM 784 C CA . THR A 1 106 ? 4.617 -8.169 -29.293 1.00 95.12 106 THR A CA 1
ATOM 785 C C . THR A 1 106 ? 4.303 -9.453 -28.525 1.00 95.12 106 THR A C 1
ATOM 787 O O . THR A 1 106 ? 3.364 -10.158 -28.889 1.00 95.12 106 THR A O 1
ATOM 790 N N . ARG A 1 107 ? 5.055 -9.771 -27.462 1.00 93.88 107 ARG A N 1
ATOM 791 C CA . ARG A 1 107 ? 4.810 -10.936 -26.599 1.00 93.88 107 ARG A CA 1
ATOM 792 C C . ARG A 1 107 ? 3.849 -10.612 -25.454 1.00 93.88 107 ARG A C 1
ATOM 794 O O . ARG A 1 107 ? 3.480 -11.515 -24.702 1.00 93.88 107 ARG A O 1
ATOM 801 N N . LYS A 1 108 ? 3.466 -9.343 -25.293 1.00 94.38 108 LYS A N 1
ATOM 802 C CA . LYS A 1 108 ? 2.558 -8.882 -24.243 1.00 94.38 108 LYS A CA 1
ATOM 803 C C . LYS A 1 108 ? 1.120 -8.799 -24.735 1.00 94.38 108 LYS A C 1
ATOM 805 O O . LYS A 1 108 ? 0.845 -8.594 -25.914 1.00 94.38 108 LYS A O 1
ATOM 810 N N . PHE A 1 109 ? 0.216 -8.963 -23.773 1.00 93.94 109 PHE A N 1
ATOM 811 C CA . PHE A 1 109 ? -1.233 -8.884 -23.945 1.00 93.94 109 PHE A CA 1
ATOM 812 C C . PHE A 1 109 ? -1.826 -8.021 -22.832 1.00 93.94 109 PHE A C 1
ATOM 814 O O . PHE A 1 109 ? -2.580 -8.488 -21.978 1.00 93.94 109 PHE A O 1
ATOM 821 N N . TRP A 1 110 ? -1.420 -6.758 -22.785 1.00 94.69 110 TRP A N 1
ATOM 822 C CA . TRP A 1 110 ? -1.959 -5.803 -21.828 1.00 94.69 110 TRP A CA 1
ATOM 823 C C . TRP A 1 110 ? -3.402 -5.433 -22.176 1.00 94.69 110 TRP A C 1
ATOM 825 O O . TRP A 1 110 ? -3.809 -5.435 -23.336 1.00 94.69 110 TRP A O 1
ATOM 835 N N . ALA A 1 111 ? -4.193 -5.060 -21.174 1.00 94.25 111 ALA A N 1
ATOM 836 C CA . ALA A 1 111 ? -5.442 -4.372 -21.463 1.00 94.25 111 ALA A CA 1
ATOM 837 C C . ALA A 1 111 ? -5.124 -2.971 -22.013 1.00 94.25 111 ALA A C 1
ATOM 839 O O . ALA A 1 111 ? -4.208 -2.299 -21.528 1.00 94.25 111 ALA A O 1
ATOM 840 N N . THR A 1 112 ? -5.870 -2.528 -23.026 1.00 93.31 112 THR A N 1
ATOM 841 C CA . THR A 1 112 ? -5.721 -1.180 -23.589 1.00 93.31 112 THR A CA 1
ATOM 842 C C . THR A 1 112 ? -5.861 -0.133 -22.484 1.00 93.31 112 THR A C 1
ATOM 844 O O . THR A 1 112 ? -6.810 -0.177 -21.705 1.00 93.31 112 THR A O 1
ATOM 847 N N . ASN A 1 113 ? -4.916 0.806 -22.424 1.00 91.12 113 ASN A N 1
ATOM 848 C CA . ASN A 1 113 ? -4.818 1.868 -21.419 1.00 91.12 113 ASN A CA 1
ATOM 849 C C . ASN A 1 113 ? -4.687 1.404 -19.956 1.00 91.12 113 ASN A C 1
ATOM 851 O O . ASN A 1 113 ? -4.887 2.207 -19.047 1.00 91.12 113 ASN A O 1
ATOM 855 N N . ALA A 1 114 ? -4.287 0.155 -19.702 1.00 89.50 114 ALA A N 1
ATOM 856 C CA . ALA A 1 114 ? -3.953 -0.321 -18.357 1.00 89.50 114 ALA A CA 1
ATOM 857 C C . ALA A 1 114 ? -2.866 0.518 -17.651 1.00 89.50 114 ALA A C 1
ATOM 859 O O . ALA A 1 114 ? -2.879 0.636 -16.427 1.00 89.50 114 ALA A O 1
ATOM 860 N N . PHE A 1 115 ? -1.946 1.107 -18.418 1.00 91.19 115 PHE A N 1
ATOM 861 C CA . PHE A 1 115 ? -0.838 1.932 -17.931 1.00 91.19 115 PHE A CA 1
ATOM 862 C C . PHE A 1 115 ? -0.981 3.412 -18.299 1.00 91.19 115 PHE A C 1
ATOM 864 O O . PHE A 1 115 ? -0.014 4.167 -18.195 1.00 91.19 115 PHE A O 1
ATOM 871 N N . ALA A 1 116 ? -2.164 3.839 -18.745 1.00 88.50 116 ALA A N 1
ATOM 872 C CA . ALA A 1 116 ? -2.421 5.252 -18.978 1.00 88.50 116 ALA A CA 1
ATOM 873 C C . ALA A 1 116 ? -2.335 6.039 -17.654 1.00 88.50 116 ALA A C 1
ATOM 875 O O . ALA A 1 116 ? -2.703 5.514 -16.595 1.00 88.50 116 ALA A O 1
ATOM 876 N N . PRO A 1 117 ? -1.859 7.296 -17.689 1.00 83.75 117 PRO A N 1
ATOM 877 C CA . PRO A 1 117 ? -1.823 8.138 -16.509 1.00 83.75 117 PRO A CA 1
ATOM 878 C C . PRO A 1 117 ? -3.248 8.344 -15.993 1.00 83.75 117 PRO A C 1
ATOM 880 O O . PRO A 1 117 ? -4.186 8.590 -16.752 1.00 83.75 117 PRO A O 1
ATOM 883 N N . SER A 1 118 ? -3.409 8.234 -14.682 1.00 75.44 118 SER A N 1
ATOM 884 C CA . SER A 1 118 ? -4.691 8.410 -14.003 1.00 75.44 118 SER A CA 1
ATOM 885 C C . SER A 1 118 ? -4.509 9.273 -12.760 1.00 75.44 118 SER A C 1
ATOM 887 O O . SER A 1 118 ? -3.392 9.458 -12.277 1.00 75.44 118 SER A O 1
ATOM 889 N N . SER A 1 119 ? -5.614 9.721 -12.161 1.00 62.84 119 SER A N 1
ATOM 890 C CA . SER A 1 119 ? -5.599 10.299 -10.807 1.00 62.84 119 SER A CA 1
ATOM 891 C C . SER A 1 119 ? -5.066 9.325 -9.750 1.00 62.84 119 SER A C 1
ATOM 893 O O . SER A 1 119 ? -4.846 9.700 -8.600 1.00 62.84 119 SER A O 1
ATOM 895 N N . ALA A 1 120 ? -4.874 8.050 -10.090 1.00 58.78 120 ALA A N 1
ATOM 896 C CA . ALA A 1 120 ? -4.241 7.093 -9.208 1.00 58.78 120 ALA A CA 1
ATOM 897 C C . ALA A 1 120 ? -2.728 7.018 -9.399 1.00 58.78 120 ALA A C 1
ATOM 899 O O . ALA A 1 120 ? -2.060 6.579 -8.480 1.00 58.78 120 ALA A O 1
ATOM 900 N N . GLY A 1 121 ? -2.145 7.418 -10.524 1.00 70.00 121 GLY A N 1
ATOM 901 C CA . GLY A 1 121 ? -0.804 6.940 -10.845 1.00 70.00 121 GLY A CA 1
ATOM 902 C C . GLY A 1 121 ? -0.270 7.424 -12.181 1.00 70.00 121 GLY A C 1
ATOM 903 O O . GLY A 1 121 ? -0.988 7.331 -13.175 1.00 70.00 121 GLY A O 1
ATOM 904 N N . THR A 1 122 ? 1.014 7.777 -12.225 1.00 83.94 122 THR A N 1
ATOM 905 C CA . THR A 1 122 ? 1.821 7.745 -13.450 1.00 83.94 122 THR A CA 1
ATOM 906 C C . THR A 1 122 ? 2.692 6.494 -13.444 1.00 83.94 122 THR A C 1
ATOM 908 O O . THR A 1 122 ? 3.468 6.272 -12.510 1.00 83.94 122 THR A O 1
ATOM 911 N N . TYR A 1 123 ? 2.560 5.677 -14.488 1.00 90.69 123 TYR A N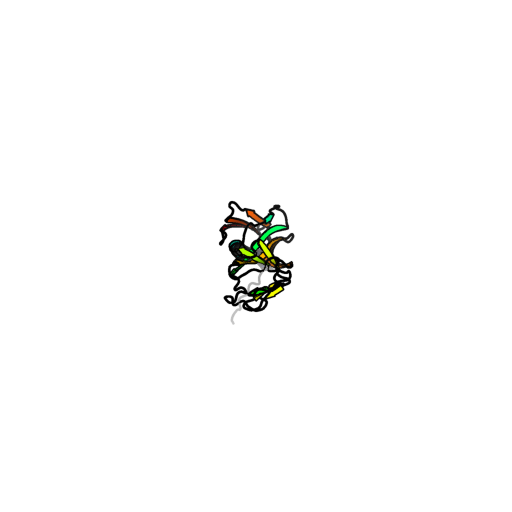 1
ATOM 912 C CA . TYR A 1 123 ? 3.445 4.544 -14.730 1.00 90.69 123 TYR A CA 1
ATOM 913 C C . TYR A 1 123 ? 4.689 4.994 -15.487 1.00 90.69 123 TYR A C 1
ATOM 915 O O . TYR A 1 123 ? 4.659 5.947 -16.268 1.00 90.69 123 TYR A O 1
ATOM 923 N N . VAL A 1 124 ? 5.788 4.288 -15.264 1.00 92.31 124 VAL A N 1
ATOM 924 C CA . VAL A 1 124 ? 7.087 4.613 -15.841 1.00 92.31 124 VAL A CA 1
ATOM 925 C C . VAL A 1 124 ? 7.705 3.359 -16.441 1.00 92.31 124 VAL A C 1
ATOM 927 O O . VAL A 1 124 ? 7.772 2.321 -15.783 1.00 92.31 124 VAL A O 1
ATOM 930 N N . ALA A 1 125 ? 8.176 3.475 -17.680 1.00 94.12 125 ALA A N 1
ATOM 931 C CA . ALA A 1 125 ? 8.993 2.471 -18.341 1.00 94.12 125 ALA A CA 1
ATOM 932 C C . ALA A 1 125 ? 10.473 2.808 -18.129 1.00 94.12 125 ALA A C 1
ATOM 934 O O . ALA A 1 125 ? 10.929 3.892 -18.499 1.00 94.12 125 ALA A O 1
ATOM 935 N N . GLN A 1 126 ? 11.225 1.872 -17.559 1.00 94.44 126 GLN A N 1
ATOM 936 C CA . GLN A 1 126 ? 12.669 1.986 -17.385 1.00 94.44 126 GLN A CA 1
ATOM 937 C C . GLN A 1 126 ? 13.373 0.879 -18.165 1.00 94.44 126 GLN A C 1
ATOM 939 O O . GLN A 1 126 ? 13.003 -0.290 -18.055 1.00 94.44 126 GLN A O 1
ATOM 944 N N . ILE A 1 127 ? 14.412 1.236 -18.920 1.00 95.62 127 ILE A N 1
ATOM 945 C CA . ILE A 1 127 ? 15.280 0.267 -19.594 1.00 95.62 127 ILE A CA 1
ATOM 946 C C . ILE A 1 127 ? 16.415 -0.112 -18.645 1.00 95.62 127 ILE A C 1
ATOM 948 O O . ILE A 1 127 ? 17.225 0.730 -18.256 1.00 95.62 127 ILE A O 1
ATOM 952 N N . VAL A 1 128 ? 16.479 -1.385 -18.270 1.00 93.62 128 VAL A N 1
ATOM 953 C CA . VAL A 1 128 ? 17.435 -1.917 -17.284 1.00 93.62 128 VAL A CA 1
ATOM 954 C C . VAL A 1 128 ? 18.540 -2.768 -17.915 1.00 93.62 128 VAL A C 1
ATOM 956 O O . VAL A 1 128 ? 19.488 -3.135 -17.232 1.00 93.62 128 VAL A O 1
ATOM 959 N N . GLY A 1 129 ? 18.460 -3.044 -19.218 1.00 93.69 129 GLY A N 1
ATOM 960 C CA . GLY A 1 129 ? 19.520 -3.711 -19.977 1.00 93.69 129 GLY A CA 1
ATOM 961 C C . GLY A 1 129 ? 19.362 -3.506 -21.482 1.00 93.69 129 GLY A C 1
ATOM 962 O O . GLY A 1 129 ? 18.281 -3.138 -21.934 1.00 93.69 129 GLY A O 1
ATOM 963 N N . GLY A 1 130 ? 20.426 -3.751 -22.252 1.00 94.44 130 GLY A N 1
ATOM 964 C CA . GLY A 1 130 ? 20.443 -3.611 -23.717 1.00 94.44 130 GLY A CA 1
ATOM 965 C C . GLY A 1 130 ? 20.533 -2.160 -24.209 1.00 94.44 130 GLY A C 1
ATOM 966 O O . GLY A 1 130 ? 20.974 -1.264 -23.482 1.00 94.44 130 GLY A O 1
ATOM 967 N N . ALA A 1 131 ? 20.134 -1.917 -25.461 1.00 94.12 131 ALA A N 1
ATOM 968 C CA . ALA A 1 131 ? 20.181 -0.579 -26.047 1.00 94.12 131 ALA A CA 1
ATOM 969 C C . ALA A 1 131 ? 19.286 0.402 -25.273 1.00 94.12 131 ALA A C 1
ATOM 971 O O . ALA A 1 131 ? 18.137 0.105 -24.943 1.00 94.12 131 ALA A O 1
ATOM 972 N N . GLY A 1 132 ? 19.822 1.582 -24.966 1.00 91.56 132 GLY A N 1
ATOM 973 C CA . GLY A 1 132 ? 19.092 2.607 -24.226 1.00 91.56 132 GLY A CA 1
ATOM 974 C C . GLY A 1 132 ? 18.964 2.373 -22.717 1.00 91.56 132 GLY A C 1
ATOM 975 O O . GLY A 1 132 ? 18.174 3.075 -22.085 1.00 91.56 132 GLY A O 1
ATOM 976 N N . MET A 1 133 ? 19.738 1.445 -22.141 1.00 94.94 133 MET A N 1
ATOM 977 C CA . MET A 1 133 ? 19.831 1.209 -20.695 1.00 94.94 133 MET A CA 1
ATOM 978 C C . MET A 1 133 ? 20.015 2.502 -19.883 1.00 94.94 133 MET A C 1
ATOM 980 O O . MET A 1 133 ? 20.774 3.392 -20.262 1.00 94.94 133 MET A O 1
ATOM 984 N N . GLY A 1 134 ? 19.322 2.582 -18.745 1.00 91.69 134 GLY A N 1
ATOM 985 C CA . GLY A 1 134 ? 19.331 3.725 -17.829 1.00 91.69 134 GLY A CA 1
ATOM 986 C C . GLY A 1 134 ? 18.262 4.776 -18.135 1.00 91.69 134 GLY A C 1
ATOM 987 O O . GLY A 1 134 ? 17.949 5.597 -17.274 1.00 91.69 134 GLY A O 1
ATOM 988 N N . GLN A 1 135 ? 17.649 4.737 -19.321 1.00 94.19 135 GLN A N 1
ATOM 989 C CA . GLN A 1 135 ? 16.563 5.652 -19.654 1.00 94.19 135 GLN A CA 1
ATOM 990 C C . GLN A 1 135 ? 15.273 5.283 -18.931 1.00 94.19 135 GLN A C 1
ATOM 992 O O . GLN A 1 135 ? 14.921 4.112 -18.792 1.00 94.19 135 GLN A O 1
ATOM 997 N N . THR A 1 136 ? 14.563 6.321 -18.505 1.00 93.69 136 THR A N 1
ATOM 998 C CA . THR A 1 136 ? 13.327 6.230 -17.738 1.00 93.69 136 THR A CA 1
ATOM 999 C C . THR A 1 136 ? 12.344 7.232 -18.321 1.00 93.69 136 THR A C 1
ATOM 1001 O O . THR A 1 136 ? 12.637 8.424 -18.340 1.00 93.69 136 THR A O 1
ATOM 1004 N N . ASN A 1 137 ? 11.200 6.757 -18.804 1.00 94.19 137 ASN A N 1
ATOM 1005 C CA . ASN A 1 137 ? 10.192 7.587 -19.457 1.00 94.19 137 ASN A CA 1
ATOM 1006 C C . ASN A 1 137 ? 8.801 7.279 -18.904 1.00 94.19 137 ASN A C 1
ATOM 1008 O O . ASN A 1 137 ? 8.436 6.118 -18.708 1.00 94.19 137 ASN A O 1
ATOM 1012 N N . ALA A 1 138 ? 8.014 8.324 -18.656 1.00 92.94 138 ALA A N 1
ATOM 1013 C CA . ALA A 1 138 ? 6.638 8.160 -18.212 1.00 92.94 138 ALA A CA 1
ATOM 1014 C C . ALA A 1 138 ? 5.755 7.649 -19.360 1.00 92.94 138 ALA A C 1
ATOM 1016 O O . ALA A 1 138 ? 5.914 8.031 -20.524 1.00 92.94 138 ALA A O 1
ATOM 1017 N N . ILE A 1 139 ? 4.831 6.758 -19.014 1.00 94.06 139 ILE A N 1
ATOM 1018 C CA . ILE A 1 139 ? 3.900 6.128 -19.945 1.00 94.06 139 ILE A CA 1
ATOM 1019 C C . ILE A 1 139 ? 2.665 7.027 -20.053 1.00 94.06 139 ILE A C 1
ATOM 1021 O O . ILE A 1 139 ? 2.049 7.380 -19.049 1.00 94.06 139 ILE A O 1
ATOM 1025 N N . SER A 1 140 ? 2.317 7.415 -21.279 1.00 93.62 140 SER A N 1
ATOM 1026 C CA . SER A 1 140 ? 1.126 8.209 -21.601 1.00 93.62 140 SER A CA 1
ATOM 1027 C C . SER A 1 140 ? -0.084 7.341 -21.969 1.00 93.62 140 SER A C 1
ATOM 1029 O O . SER A 1 140 ? -1.213 7.822 -21.947 1.00 93.62 140 SER A O 1
ATOM 1031 N N . GLY A 1 141 ? 0.129 6.059 -22.269 1.00 93.94 141 GLY A N 1
ATOM 1032 C CA . GLY A 1 141 ? -0.917 5.093 -22.593 1.00 93.94 141 GLY A CA 1
ATOM 1033 C C . GLY A 1 141 ? -0.332 3.778 -23.096 1.00 93.94 141 GLY A C 1
ATOM 1034 O O . GLY A 1 141 ? 0.885 3.635 -23.217 1.00 93.94 141 GLY A O 1
ATOM 1035 N N . ASN A 1 142 ? -1.187 2.805 -23.399 1.00 95.25 142 ASN A N 1
ATOM 1036 C CA . ASN A 1 142 ? -0.745 1.553 -24.007 1.00 95.25 142 ASN A CA 1
ATOM 1037 C C . ASN A 1 142 ? -1.844 0.890 -24.841 1.00 95.25 142 ASN A C 1
ATOM 1039 O O . ASN A 1 142 ? -3.033 0.993 -24.543 1.00 95.25 142 ASN A O 1
ATOM 1043 N N . THR A 1 143 ? -1.424 0.135 -25.848 1.00 95.25 143 THR A N 1
ATOM 1044 C CA . THR A 1 143 ? -2.242 -0.888 -26.507 1.00 95.25 143 THR A CA 1
ATOM 1045 C C . THR A 1 143 ? -1.941 -2.257 -25.885 1.00 95.25 143 THR A C 1
ATOM 1047 O O . THR A 1 143 ? -1.267 -2.343 -24.854 1.00 95.25 143 THR A O 1
ATOM 1050 N N . GLY A 1 144 ? -2.408 -3.345 -26.505 1.00 94.06 144 GLY A N 1
ATOM 1051 C CA . GLY A 1 144 ? -2.109 -4.700 -26.035 1.00 94.06 144 GLY A CA 1
ATOM 1052 C C . GLY A 1 144 ? -0.622 -5.060 -26.016 1.00 94.06 144 GLY A C 1
ATOM 1053 O O . GLY A 1 144 ? -0.208 -5.862 -25.187 1.00 94.06 144 GLY A O 1
ATOM 1054 N N . SER A 1 145 ? 0.181 -4.431 -26.875 1.00 95.31 145 SER A N 1
ATOM 1055 C CA . SER A 1 145 ? 1.581 -4.808 -27.101 1.00 95.31 145 SER A CA 1
ATOM 1056 C C . SER A 1 145 ? 2.514 -3.615 -27.329 1.00 95.31 145 SER A C 1
ATOM 1058 O O . SER A 1 145 ? 3.646 -3.782 -27.779 1.00 95.31 145 SER A O 1
ATOM 1060 N N . GLN A 1 146 ? 2.045 -2.391 -27.093 1.00 96.12 146 GLN A N 1
ATOM 1061 C CA . GLN A 1 146 ? 2.841 -1.178 -27.264 1.00 96.12 146 GLN A CA 1
ATOM 1062 C C . GLN A 1 146 ? 2.564 -0.212 -26.118 1.00 96.12 146 GLN A C 1
ATOM 1064 O O . GLN A 1 146 ? 1.409 0.061 -25.800 1.00 96.12 146 GLN A O 1
ATOM 1069 N N . LEU A 1 147 ? 3.624 0.334 -25.535 1.00 96.19 147 LEU A N 1
ATOM 1070 C CA . LEU A 1 147 ? 3.572 1.476 -24.633 1.00 96.19 147 LEU A CA 1
ATOM 1071 C C . LEU A 1 147 ? 3.751 2.759 -25.442 1.00 96.19 147 LEU A C 1
ATOM 1073 O O . LEU A 1 147 ? 4.645 2.847 -26.286 1.00 96.19 147 LEU A O 1
ATOM 1077 N N . SER A 1 148 ? 2.924 3.753 -25.153 1.00 95.75 148 SER A N 1
ATOM 1078 C CA . SER A 1 148 ? 3.078 5.135 -25.601 1.00 95.75 148 SER A CA 1
ATOM 1079 C C . SER A 1 148 ? 3.698 5.946 -24.469 1.00 95.75 148 SER A C 1
ATOM 1081 O O . SER A 1 148 ? 3.337 5.769 -23.306 1.00 95.75 148 SER A O 1
ATOM 1083 N N . LEU A 1 149 ? 4.643 6.824 -24.788 1.00 95.19 149 LEU A N 1
ATOM 1084 C CA . LEU A 1 149 ? 5.423 7.570 -23.799 1.00 95.19 149 LEU A CA 1
ATOM 1085 C C . LEU A 1 149 ? 5.134 9.066 -23.891 1.00 95.19 149 LEU A C 1
ATOM 1087 O O . LEU A 1 149 ? 4.777 9.577 -24.952 1.00 95.19 149 LEU A O 1
ATOM 1091 N N . SER A 1 150 ? 5.285 9.782 -22.779 1.00 92.00 150 SER A N 1
ATOM 1092 C CA . SER A 1 150 ? 5.157 11.247 -22.747 1.00 92.00 150 SER A CA 1
ATOM 1093 C C . SER A 1 150 ? 6.432 11.964 -23.190 1.00 92.00 150 SER A C 1
ATOM 1095 O O . SER A 1 150 ? 6.385 13.102 -23.647 1.00 92.00 150 SER A O 1
ATOM 1097 N N . THR A 1 151 ? 7.576 11.306 -23.026 1.00 92.25 151 THR A N 1
ATOM 1098 C CA . THR A 1 151 ? 8.906 11.814 -23.362 1.00 92.25 151 THR A CA 1
ATOM 1099 C C . THR A 1 151 ? 9.597 10.847 -24.307 1.00 92.25 151 THR A C 1
ATOM 1101 O O . THR A 1 151 ? 9.414 9.632 -24.216 1.00 92.25 151 THR A O 1
ATOM 1104 N N . GLY A 1 152 ? 10.362 11.403 -25.246 1.00 91.25 152 GLY A N 1
ATOM 1105 C CA . GLY A 1 152 ? 11.057 10.610 -26.247 1.00 91.25 152 GLY A CA 1
ATOM 1106 C C . GLY A 1 152 ? 12.242 9.843 -25.657 1.00 91.25 152 GLY A C 1
ATOM 1107 O O . GLY A 1 152 ? 12.890 10.308 -24.718 1.00 91.25 152 GLY A O 1
ATOM 1108 N N . TRP A 1 153 ? 12.566 8.686 -26.222 1.00 93.38 153 TRP A N 1
ATOM 1109 C CA . TRP A 1 153 ? 13.856 8.038 -26.014 1.00 93.38 153 TRP A CA 1
ATOM 1110 C C . TRP A 1 153 ? 14.974 8.897 -26.614 1.00 93.38 153 TRP A C 1
ATOM 1112 O O . TRP A 1 153 ? 14.866 9.354 -27.751 1.00 93.38 153 TRP A O 1
ATOM 1122 N N . GLY A 1 154 ? 16.066 9.075 -25.873 1.00 92.38 154 GLY A N 1
ATOM 1123 C CA . GLY A 1 154 ? 17.323 9.587 -26.415 1.00 92.38 154 GLY A CA 1
ATOM 1124 C C . GLY A 1 154 ? 18.007 8.532 -27.285 1.00 92.38 154 GLY A C 1
ATOM 1125 O O . GLY A 1 154 ? 18.266 8.767 -28.461 1.00 92.38 154 GLY A O 1
ATOM 1126 N N . THR A 1 155 ? 18.222 7.337 -26.728 1.00 93.88 155 THR A N 1
ATOM 1127 C CA . THR A 1 155 ? 18.675 6.160 -27.487 1.00 93.88 155 THR A CA 1
ATOM 1128 C C . THR A 1 155 ? 17.511 5.199 -27.647 1.00 93.88 155 THR A C 1
ATOM 1130 O O . THR A 1 155 ? 16.963 4.730 -26.649 1.00 93.88 155 THR A O 1
ATOM 1133 N N . LEU A 1 156 ? 17.135 4.894 -28.888 1.00 94.75 156 LEU A N 1
ATOM 1134 C CA . LEU A 1 156 ? 16.028 3.981 -29.170 1.00 94.75 156 LEU A CA 1
ATOM 1135 C C . LEU A 1 156 ? 16.328 2.576 -28.615 1.00 94.75 156 LEU A C 1
ATOM 1137 O O . LEU A 1 156 ? 17.356 1.998 -28.977 1.00 94.75 156 LEU A O 1
ATOM 1141 N N . PRO A 1 157 ? 15.451 2.011 -27.762 1.00 95.31 157 PRO A N 1
ATOM 1142 C CA . PRO A 1 157 ? 15.558 0.619 -27.346 1.00 95.31 157 PRO A CA 1
ATOM 1143 C C . PRO A 1 157 ? 15.395 -0.319 -28.549 1.00 95.31 157 PRO A C 1
ATOM 1145 O O . PRO A 1 157 ? 14.625 -0.028 -29.468 1.00 95.31 157 PRO A O 1
ATOM 1148 N N . ASP A 1 158 ? 16.071 -1.462 -28.533 1.00 94.38 158 ASP A N 1
ATOM 1149 C CA . ASP A 1 158 ? 16.019 -2.476 -29.587 1.00 94.38 158 ASP A CA 1
ATOM 1150 C C . ASP A 1 158 ? 15.454 -3.805 -29.055 1.00 94.38 158 ASP A C 1
ATOM 1152 O O . ASP A 1 158 ? 14.824 -3.845 -27.996 1.00 94.38 158 ASP A O 1
ATOM 1156 N N . ALA A 1 159 ? 15.613 -4.898 -29.805 1.00 94.75 159 ALA A N 1
ATOM 1157 C CA . ALA A 1 159 ? 15.110 -6.213 -29.406 1.00 94.75 159 ALA A CA 1
ATOM 1158 C C . ALA A 1 159 ? 15.894 -6.865 -28.243 1.00 94.75 159 ALA A C 1
ATOM 1160 O O . ALA A 1 159 ? 15.464 -7.874 -27.685 1.00 94.75 159 ALA A O 1
ATOM 1161 N N . THR A 1 160 ? 17.056 -6.312 -27.886 1.00 95.06 160 THR A N 1
ATOM 1162 C CA . THR A 1 160 ? 17.879 -6.754 -26.750 1.00 95.06 160 THR A CA 1
ATOM 1163 C C . THR A 1 160 ? 17.554 -5.985 -25.470 1.00 95.06 160 THR A C 1
ATOM 1165 O O . THR A 1 160 ? 17.977 -6.388 -24.384 1.00 95.06 160 THR A O 1
ATOM 1168 N N . SER A 1 161 ? 16.792 -4.892 -25.579 1.00 96.50 161 SER A N 1
ATOM 1169 C CA . SER A 1 161 ? 16.467 -4.024 -24.455 1.00 96.50 161 SER A CA 1
ATOM 1170 C C . SER A 1 161 ? 15.501 -4.689 -23.475 1.00 96.50 161 SER A C 1
ATOM 1172 O O . SER A 1 161 ? 14.346 -4.968 -23.806 1.00 96.50 161 SER A O 1
ATOM 1174 N N . LEU A 1 162 ? 15.969 -4.893 -22.244 1.00 95.44 162 LEU A N 1
ATOM 1175 C CA . LEU A 1 162 ? 15.159 -5.336 -21.113 1.00 95.44 162 LEU A CA 1
ATOM 1176 C C . LEU A 1 162 ? 14.520 -4.110 -20.463 1.00 95.44 162 LEU A C 1
ATOM 1178 O O . LEU A 1 162 ? 15.225 -3.177 -20.070 1.00 95.44 162 LEU A O 1
ATOM 1182 N N . TYR A 1 163 ? 13.200 -4.126 -20.317 1.00 95.12 163 TYR A N 1
ATOM 1183 C CA . TYR A 1 163 ? 12.453 -3.050 -19.683 1.00 95.12 163 TYR A CA 1
ATOM 1184 C C . TYR A 1 163 ? 11.659 -3.545 -18.476 1.00 95.12 163 TYR A C 1
ATOM 1186 O O . TYR A 1 163 ? 11.265 -4.710 -18.375 1.00 95.12 163 TYR A O 1
ATOM 1194 N N . ILE A 1 164 ? 11.392 -2.613 -17.571 1.00 94.31 164 ILE A N 1
ATOM 1195 C CA . ILE A 1 164 ? 10.471 -2.781 -16.454 1.00 94.31 164 ILE A CA 1
ATOM 1196 C C . ILE A 1 164 ? 9.446 -1.651 -16.464 1.00 94.31 164 ILE A C 1
ATOM 1198 O O . ILE A 1 164 ? 9.756 -0.512 -16.815 1.00 94.31 164 ILE A O 1
ATOM 1202 N N . ILE A 1 165 ? 8.221 -1.976 -16.068 1.00 93.62 165 ILE A N 1
ATOM 1203 C CA . ILE A 1 165 ? 7.144 -1.025 -15.822 1.00 93.62 165 ILE A CA 1
ATOM 1204 C C . ILE A 1 165 ? 6.998 -0.894 -14.318 1.00 93.62 165 ILE A C 1
ATOM 1206 O O . ILE A 1 165 ? 6.825 -1.884 -13.603 1.00 93.62 165 ILE A O 1
ATOM 1210 N N . THR A 1 166 ? 7.058 0.338 -13.835 1.00 91.75 166 THR A N 1
ATOM 1211 C CA . THR A 1 166 ? 6.973 0.635 -12.411 1.00 91.75 166 THR A CA 1
ATOM 1212 C C . THR A 1 166 ? 5.979 1.749 -12.122 1.00 91.75 166 THR A C 1
ATOM 1214 O O . THR A 1 166 ? 5.605 2.517 -13.011 1.00 91.75 166 THR A O 1
ATOM 1217 N N . ARG A 1 167 ? 5.548 1.843 -10.863 1.00 88.62 167 ARG A N 1
ATOM 1218 C CA . ARG A 1 167 ? 4.770 2.977 -10.350 1.00 88.62 167 ARG A CA 1
ATOM 1219 C C . ARG A 1 167 ? 5.214 3.349 -8.942 1.00 88.62 167 ARG A C 1
ATOM 1221 O O . ARG A 1 167 ? 5.562 2.465 -8.158 1.00 88.62 167 ARG A O 1
ATOM 1228 N N . SER A 1 168 ? 5.131 4.625 -8.585 1.00 86.38 168 SER A N 1
ATOM 1229 C CA . SER A 1 168 ? 5.379 5.047 -7.202 1.00 86.38 168 SER A CA 1
ATOM 1230 C C . SER A 1 168 ? 4.148 4.813 -6.329 1.00 86.38 168 SER A C 1
ATOM 1232 O O . SER A 1 168 ? 3.003 5.039 -6.740 1.00 86.38 168 SER A O 1
ATOM 1234 N N . LYS A 1 169 ? 4.392 4.358 -5.105 1.00 86.69 169 LYS A N 1
ATOM 1235 C CA . LYS A 1 169 ? 3.381 4.099 -4.089 1.00 86.69 169 LYS A CA 1
ATOM 1236 C C . LYS A 1 169 ? 3.865 4.628 -2.745 1.00 86.69 169 LYS A C 1
ATOM 1238 O O . LYS A 1 169 ? 5.026 4.457 -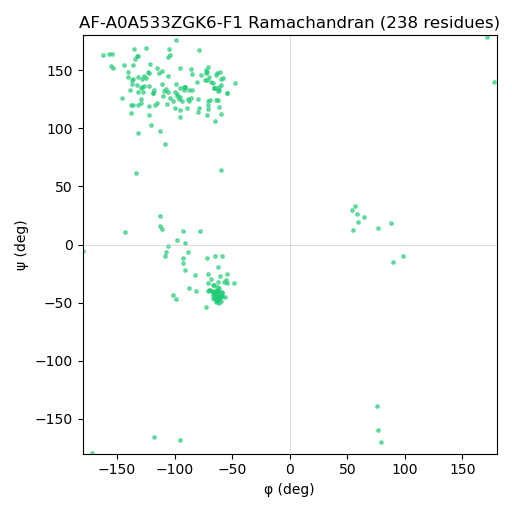2.387 1.00 86.69 169 LYS A O 1
ATOM 1243 N N . THR A 1 170 ? 2.960 5.255 -2.010 1.00 87.81 170 THR A N 1
ATOM 1244 C CA . THR A 1 170 ? 3.223 5.836 -0.698 1.00 87.81 170 THR A CA 1
ATOM 1245 C C . THR A 1 170 ? 2.181 5.339 0.284 1.00 87.81 170 THR A C 1
ATOM 1247 O O . THR A 1 170 ? 0.986 5.541 0.101 1.00 87.81 170 THR A O 1
ATOM 1250 N N . LEU A 1 171 ? 2.621 4.697 1.352 1.00 86.50 171 LEU A N 1
ATOM 1251 C CA . LEU A 1 171 ? 1.780 4.390 2.499 1.00 86.50 171 LEU A CA 1
ATOM 1252 C C . LEU A 1 171 ? 1.927 5.532 3.492 1.00 86.50 171 LEU A C 1
ATOM 1254 O O . LEU A 1 171 ? 3.048 5.957 3.756 1.00 86.50 171 LEU A O 1
ATOM 1258 N N . THR A 1 172 ? 0.823 6.040 4.026 1.00 86.19 172 THR A N 1
ATOM 1259 C CA . THR A 1 172 ? 0.855 7.125 5.006 1.00 86.19 172 THR A CA 1
ATOM 1260 C C . THR A 1 172 ? -0.122 6.880 6.139 1.00 86.19 172 THR A C 1
ATOM 1262 O O . THR A 1 172 ? -1.241 6.413 5.916 1.00 86.19 172 THR A O 1
ATOM 1265 N N . ARG A 1 173 ? 0.285 7.230 7.356 1.00 86.38 173 ARG A N 1
ATOM 1266 C CA . ARG A 1 173 ? -0.636 7.425 8.473 1.00 86.38 173 ARG A CA 1
ATOM 1267 C C . ARG A 1 173 ? -0.973 8.909 8.564 1.00 86.38 173 ARG A C 1
ATOM 1269 O O . ARG A 1 173 ? -0.098 9.709 8.869 1.00 86.38 173 ARG A O 1
ATOM 1276 N N . THR A 1 174 ? -2.229 9.280 8.357 1.00 83.38 174 THR A N 1
ATOM 1277 C CA . THR A 1 174 ? -2.648 10.688 8.436 1.00 83.38 174 THR A CA 1
ATOM 1278 C C . THR A 1 174 ? -2.837 11.167 9.875 1.00 83.38 174 THR A C 1
ATOM 1280 O O . THR A 1 174 ? -2.927 10.367 10.810 1.00 83.38 174 THR A O 1
ATOM 1283 N N . ALA A 1 175 ? -2.960 12.489 10.038 1.00 80.00 175 ALA A N 1
ATOM 1284 C CA . ALA A 1 175 ? -3.369 13.148 11.284 1.00 80.00 175 ALA A CA 1
ATOM 1285 C C . ALA A 1 175 ? -4.627 12.534 11.921 1.00 80.00 175 ALA A C 1
ATOM 1287 O O . ALA A 1 175 ? -4.711 12.423 13.143 1.00 80.00 175 ALA A O 1
ATOM 1288 N N . ASP A 1 176 ? -5.547 12.036 11.095 1.00 82.19 176 ASP A N 1
ATOM 1289 C CA . ASP A 1 176 ? -6.805 11.424 11.532 1.00 82.19 176 ASP A CA 1
ATOM 1290 C C . ASP A 1 176 ? -6.646 9.987 12.059 1.00 82.19 176 ASP A C 1
ATOM 1292 O O . ASP A 1 176 ? -7.634 9.275 12.224 1.00 82.19 176 ASP A O 1
ATOM 1296 N N . ASN A 1 177 ? -5.415 9.513 12.296 1.00 85.81 177 ASN A N 1
ATOM 1297 C CA . ASN A 1 177 ? -5.118 8.120 12.652 1.00 85.81 177 ASN A CA 1
ATOM 1298 C C . ASN A 1 177 ? -5.602 7.115 11.595 1.00 85.81 177 ASN A C 1
ATOM 1300 O O . ASN A 1 177 ? -5.883 5.959 11.910 1.00 85.81 177 ASN A O 1
ATOM 1304 N N . THR A 1 178 ? -5.715 7.538 10.336 1.00 88.25 178 THR A N 1
ATOM 1305 C CA . THR A 1 178 ? -6.076 6.633 9.243 1.00 88.25 178 THR A CA 1
ATOM 1306 C C . THR A 1 178 ? -4.836 6.212 8.480 1.00 88.25 178 THR A C 1
ATOM 1308 O O . THR A 1 178 ? -4.011 7.043 8.102 1.00 88.25 178 THR A O 1
ATOM 1311 N N . LEU A 1 179 ? -4.704 4.912 8.257 1.00 87.06 179 LEU A N 1
ATOM 1312 C CA . LEU A 1 179 ? -3.685 4.340 7.399 1.00 87.06 179 LEU A CA 1
ATOM 1313 C C . LEU A 1 179 ? -4.217 4.304 5.975 1.00 87.06 179 LEU A C 1
ATOM 1315 O O . LEU A 1 179 ? -5.275 3.733 5.698 1.00 87.06 179 LEU A O 1
ATOM 1319 N N . ARG A 1 180 ? -3.473 4.927 5.072 1.00 89.50 180 ARG A N 1
ATOM 1320 C CA . ARG A 1 180 ? -3.854 5.109 3.681 1.00 89.50 180 ARG A CA 1
ATOM 1321 C C . ARG A 1 180 ? -2.753 4.637 2.752 1.00 89.50 180 ARG A C 1
ATOM 1323 O O . ARG A 1 180 ? -1.572 4.863 2.997 1.00 89.50 180 ARG A O 1
ATOM 1330 N N . SER A 1 181 ? -3.166 4.034 1.648 1.00 86.44 181 SER A N 1
ATOM 1331 C CA . SER A 1 181 ? -2.313 3.780 0.494 1.00 86.44 181 SER A CA 1
ATOM 1332 C C . SER A 1 181 ? -2.583 4.846 -0.556 1.00 86.44 181 SER A C 1
ATOM 1334 O O . SER A 1 181 ? -3.689 4.929 -1.087 1.00 86.44 181 SER A O 1
ATOM 1336 N N . ILE A 1 182 ? -1.567 5.632 -0.878 1.00 83.19 182 ILE A N 1
ATOM 1337 C CA . ILE A 1 182 ? -1.573 6.652 -1.919 1.00 83.19 182 ILE A CA 1
ATOM 1338 C C . ILE A 1 182 ? -0.757 6.123 -3.095 1.00 83.19 182 ILE A C 1
ATOM 1340 O O . ILE A 1 182 ? 0.349 5.619 -2.923 1.00 83.19 182 ILE A O 1
ATOM 1344 N N . THR A 1 183 ? -1.303 6.212 -4.301 1.00 78.00 183 THR A N 1
ATOM 1345 C CA . THR A 1 183 ? -0.551 5.906 -5.530 1.00 78.00 183 THR A CA 1
ATOM 1346 C C . THR A 1 183 ? -0.210 7.226 -6.242 1.00 78.00 183 THR A C 1
ATOM 1348 O O . THR A 1 183 ? -0.776 8.268 -5.896 1.00 78.00 183 THR A O 1
ATOM 1351 N N . ALA A 1 184 ? 0.774 7.216 -7.149 1.00 61.47 184 ALA A N 1
ATOM 1352 C CA . ALA A 1 184 ? 1.369 8.383 -7.819 1.00 61.47 184 ALA A CA 1
ATOM 1353 C C . ALA A 1 184 ? 0.391 9.246 -8.657 1.00 61.47 184 ALA A C 1
ATOM 1355 O O . ALA A 1 184 ? 0.510 9.336 -9.867 1.00 61.47 184 ALA A O 1
ATOM 1356 N N . GLY A 1 185 ? -0.588 9.878 -8.026 1.00 58.81 185 GLY A N 1
ATOM 1357 C CA . GLY A 1 185 ? -1.641 10.681 -8.659 1.00 58.81 185 GLY A CA 1
ATOM 1358 C C . GLY A 1 185 ? -2.621 11.294 -7.654 1.00 58.81 185 GLY A C 1
ATOM 1359 O O . GLY A 1 185 ? -3.477 12.086 -8.033 1.00 58.81 185 GLY A O 1
ATOM 1360 N N . GLY A 1 186 ? -2.483 10.954 -6.364 1.00 64.69 186 GLY A N 1
ATOM 1361 C CA . GLY A 1 186 ? -3.273 11.525 -5.272 1.00 64.69 186 GLY A CA 1
ATOM 1362 C C . GLY A 1 186 ? -4.458 10.665 -4.836 1.00 64.69 186 GLY A C 1
ATOM 1363 O O . GLY A 1 186 ? -5.028 10.922 -3.777 1.00 64.69 186 GLY A O 1
ATOM 1364 N N . SER A 1 187 ? -4.807 9.607 -5.578 1.00 72.06 187 SER A N 1
ATOM 1365 C CA . SER A 1 187 ? -5.835 8.662 -5.120 1.00 72.06 187 SER A CA 1
ATOM 1366 C C . SER A 1 187 ? -5.388 7.951 -3.846 1.00 72.06 187 SER A C 1
ATOM 1368 O O . SER A 1 187 ? -4.332 7.314 -3.809 1.00 72.06 187 SER A O 1
ATOM 1370 N N . SER A 1 188 ? -6.220 8.055 -2.811 1.00 82.56 188 SER A N 1
ATOM 1371 C CA . SER A 1 188 ? -5.983 7.496 -1.485 1.00 82.56 188 SER A CA 1
ATOM 1372 C C . SER A 1 188 ? -7.014 6.415 -1.176 1.00 82.56 188 SER A C 1
ATOM 1374 O O . SER A 1 188 ? -8.213 6.686 -1.158 1.00 82.56 188 SER A O 1
ATOM 1376 N N . LEU A 1 189 ? -6.542 5.202 -0.896 1.00 85.38 189 LEU A N 1
ATOM 1377 C CA . LEU A 1 189 ? -7.355 4.108 -0.374 1.00 85.38 189 LEU A CA 1
ATOM 1378 C C . LEU A 1 189 ? -7.192 4.034 1.145 1.00 85.38 189 LEU A C 1
ATOM 1380 O O . LEU A 1 189 ? -6.064 3.958 1.636 1.00 85.38 189 LEU A O 1
ATOM 1384 N N . LEU A 1 190 ? -8.305 4.031 1.878 1.00 88.88 190 LEU A N 1
ATOM 1385 C CA . LEU A 1 190 ? -8.315 3.746 3.311 1.00 88.88 190 LEU A CA 1
ATOM 1386 C C . LEU A 1 190 ? -8.029 2.254 3.531 1.00 88.88 190 LEU A C 1
ATOM 1388 O O . LEU A 1 190 ? -8.740 1.414 2.989 1.00 88.88 190 LEU A O 1
ATOM 1392 N N . LEU A 1 191 ? -6.997 1.940 4.313 1.00 88.19 191 LEU A N 1
ATOM 1393 C CA . LEU A 1 191 ? -6.624 0.564 4.655 1.00 88.19 191 LEU A CA 1
ATOM 1394 C C . LEU A 1 191 ? -7.097 0.180 6.057 1.00 88.19 191 LEU A C 1
ATOM 1396 O O . LEU A 1 191 ? -7.603 -0.916 6.252 1.00 88.19 191 LEU A O 1
ATOM 1400 N N . ALA A 1 192 ? -6.926 1.080 7.025 1.00 88.44 192 ALA A N 1
ATOM 1401 C CA . ALA A 1 192 ? -7.404 0.906 8.391 1.00 88.44 192 ALA A CA 1
ATOM 1402 C C . ALA A 1 192 ? -7.600 2.270 9.063 1.00 88.44 192 ALA A C 1
ATOM 1404 O O . ALA A 1 192 ? -6.932 3.250 8.720 1.00 88.44 192 ALA A O 1
ATOM 1405 N N . ALA A 1 193 ? -8.498 2.329 10.041 1.00 88.50 193 ALA A N 1
ATOM 1406 C CA . ALA A 1 193 ? -8.700 3.492 10.899 1.00 88.50 193 ALA A CA 1
ATOM 1407 C C . ALA A 1 193 ? -8.112 3.253 12.299 1.00 88.50 193 ALA A C 1
ATOM 1409 O O . ALA A 1 193 ? -7.761 2.130 12.655 1.00 88.50 193 ALA A O 1
ATOM 1410 N N . ASN A 1 194 ? -8.023 4.317 13.101 1.00 89.50 194 ASN A N 1
ATOM 1411 C CA . ASN A 1 194 ? -7.552 4.274 14.490 1.00 89.50 194 ASN A CA 1
ATOM 1412 C C . ASN A 1 194 ? -6.142 3.682 14.674 1.00 89.50 194 ASN A C 1
ATOM 1414 O O . ASN A 1 194 ? -5.837 3.076 15.703 1.00 89.50 194 ASN A O 1
ATOM 1418 N N . ILE A 1 195 ? -5.264 3.890 13.694 1.00 87.88 195 ILE A N 1
ATOM 1419 C CA . ILE A 1 195 ? -3.852 3.532 13.781 1.00 87.88 195 ILE A CA 1
ATOM 1420 C C . ILE A 1 195 ? -3.123 4.588 14.608 1.00 87.88 195 ILE A C 1
ATOM 1422 O O . ILE A 1 195 ? -3.055 5.758 14.234 1.00 87.88 195 ILE A O 1
ATOM 1426 N N . MET A 1 196 ? -2.569 4.168 15.738 1.00 86.69 196 MET A N 1
ATOM 1427 C CA . MET A 1 196 ? -1.842 5.005 16.692 1.00 86.69 196 MET A CA 1
ATOM 1428 C C . MET A 1 196 ? -0.364 5.124 16.349 1.00 86.69 196 MET A C 1
ATOM 1430 O O . MET A 1 196 ? 0.221 6.192 16.512 1.00 86.69 196 MET A O 1
ATOM 1434 N N . SER A 1 197 ? 0.232 4.042 15.858 1.00 86.25 197 SER A N 1
ATOM 1435 C CA . SER A 1 197 ? 1.618 4.032 15.413 1.00 86.25 197 SER A CA 1
ATOM 1436 C C . SER A 1 197 ? 1.756 3.193 14.155 1.00 86.25 197 SER A C 1
ATOM 1438 O O . SER A 1 197 ? 1.085 2.170 13.997 1.00 86.25 197 SER A O 1
ATOM 1440 N N . LEU A 1 198 ? 2.643 3.642 13.280 1.00 85.12 198 LEU A N 1
ATOM 1441 C CA . LEU A 1 198 ? 3.076 2.928 12.094 1.00 85.12 198 LEU A CA 1
ATOM 1442 C C . LEU A 1 198 ? 4.585 3.120 12.003 1.00 85.12 198 LEU A C 1
ATOM 1444 O O . LEU A 1 198 ? 5.041 4.239 11.789 1.00 85.12 198 LEU A O 1
ATOM 1448 N N . SER A 1 199 ? 5.352 2.053 12.172 1.00 85.38 199 SER A N 1
ATOM 1449 C CA . SER A 1 199 ? 6.796 2.095 11.976 1.00 85.38 199 SER A CA 1
ATOM 1450 C C . SER A 1 199 ? 7.225 1.086 10.936 1.00 85.38 199 SER A C 1
ATOM 1452 O O . SER A 1 199 ? 6.644 0.013 10.780 1.00 85.38 199 SER A O 1
ATOM 1454 N N . PHE A 1 200 ? 8.273 1.459 10.219 1.00 83.25 200 PHE A N 1
ATOM 1455 C CA . PHE A 1 200 ? 8.932 0.607 9.257 1.00 83.25 200 PHE A CA 1
ATOM 1456 C C . PHE A 1 200 ? 10.410 0.569 9.605 1.00 83.25 200 PHE A C 1
ATOM 1458 O O . PHE A 1 200 ? 11.018 1.603 9.876 1.00 83.25 200 PHE A O 1
ATOM 1465 N N . ALA A 1 201 ? 10.989 -0.618 9.564 1.00 83.25 201 ALA A N 1
ATOM 1466 C CA . ALA A 1 201 ? 12.418 -0.813 9.703 1.00 83.25 201 ALA A CA 1
ATOM 1467 C C . ALA A 1 201 ? 12.897 -1.659 8.531 1.00 83.25 201 ALA A C 1
ATOM 1469 O O . ALA A 1 201 ? 12.266 -2.653 8.181 1.00 83.25 201 ALA A O 1
ATOM 1470 N N . GLN A 1 202 ? 14.009 -1.275 7.918 1.00 80.88 202 GLN A N 1
ATOM 1471 C CA . GLN A 1 202 ? 14.658 -2.068 6.882 1.00 80.88 202 GLN A CA 1
ATOM 1472 C C . GLN A 1 202 ? 15.945 -2.650 7.479 1.00 80.88 202 GLN A C 1
ATOM 1474 O O . GLN A 1 202 ? 16.983 -1.995 7.397 1.00 80.88 202 GLN A O 1
ATOM 1479 N N . PRO A 1 203 ? 15.883 -3.816 8.155 1.00 79.56 203 PRO A N 1
ATOM 1480 C CA . PRO A 1 203 ? 17.068 -4.405 8.771 1.00 79.56 203 PRO A CA 1
ATOM 1481 C C . PRO A 1 203 ? 18.095 -4.836 7.717 1.00 79.56 203 PRO A C 1
ATOM 1483 O O . PRO A 1 203 ? 19.286 -4.647 7.937 1.00 79.56 203 PRO A O 1
ATOM 1486 N N . ASP A 1 204 ? 17.635 -5.309 6.552 1.00 80.12 204 ASP A N 1
ATOM 1487 C CA . ASP A 1 204 ? 18.485 -5.705 5.427 1.00 80.12 204 ASP A CA 1
ATOM 1488 C C . ASP A 1 204 ? 17.973 -5.117 4.097 1.00 80.12 204 ASP A C 1
ATOM 1490 O O . ASP A 1 204 ? 16.793 -4.772 3.968 1.00 80.12 204 ASP A O 1
ATOM 1494 N N . PRO A 1 205 ? 18.795 -5.073 3.030 1.00 78.06 205 PRO A N 1
ATOM 1495 C CA . PRO A 1 205 ? 18.351 -4.629 1.706 1.00 78.06 205 PRO A CA 1
ATOM 1496 C C . PRO A 1 205 ? 17.133 -5.390 1.163 1.00 78.06 205 PRO A C 1
ATOM 1498 O O . PRO A 1 205 ? 16.357 -4.819 0.396 1.00 78.06 205 PRO A O 1
ATOM 1501 N N . ASN A 1 206 ? 16.925 -6.633 1.608 1.00 82.94 206 ASN A N 1
ATOM 1502 C CA . ASN A 1 206 ? 15.921 -7.554 1.078 1.00 82.94 206 ASN A CA 1
ATOM 1503 C C . ASN A 1 206 ? 14.703 -7.753 1.988 1.00 82.94 206 ASN A C 1
ATOM 1505 O O . ASN A 1 206 ? 13.779 -8.469 1.605 1.00 82.94 206 ASN A O 1
ATOM 1509 N N . SER A 1 207 ? 14.660 -7.126 3.164 1.00 84.69 207 SER A N 1
ATOM 1510 C CA . SER A 1 207 ? 13.579 -7.315 4.134 1.00 84.69 207 SER A CA 1
ATOM 1511 C C . SER A 1 207 ? 13.115 -5.983 4.719 1.00 84.69 207 SER A C 1
ATOM 1513 O O . SER A 1 207 ? 13.904 -5.072 4.944 1.00 84.69 207 SER A O 1
ATOM 1515 N N . ILE A 1 208 ? 11.810 -5.844 4.944 1.00 85.62 208 ILE A N 1
ATOM 1516 C CA . ILE A 1 208 ? 11.216 -4.695 5.632 1.00 85.62 208 ILE A CA 1
ATOM 1517 C C . ILE A 1 208 ? 10.310 -5.233 6.733 1.00 85.62 208 ILE A C 1
ATOM 1519 O O . ILE A 1 208 ? 9.408 -6.028 6.470 1.00 85.62 208 ILE A O 1
ATOM 1523 N N . THR A 1 209 ? 10.544 -4.797 7.962 1.00 88.19 209 THR A N 1
ATOM 1524 C CA . THR A 1 209 ? 9.658 -5.019 9.101 1.00 88.19 209 THR A CA 1
ATOM 1525 C C . THR A 1 209 ? 8.672 -3.866 9.198 1.00 88.19 209 THR A C 1
ATOM 1527 O O . THR A 1 209 ? 9.049 -2.703 9.059 1.00 88.19 209 THR A O 1
ATOM 1530 N N . ILE A 1 210 ? 7.406 -4.198 9.419 1.00 88.12 210 ILE A N 1
ATOM 1531 C CA . ILE A 1 210 ? 6.318 -3.251 9.632 1.00 88.12 210 ILE A CA 1
ATOM 1532 C C . ILE A 1 210 ? 5.759 -3.508 11.026 1.00 88.12 210 ILE A C 1
ATOM 1534 O O . ILE A 1 210 ? 5.390 -4.649 11.319 1.00 88.12 210 ILE A O 1
ATOM 1538 N N . ASP A 1 211 ? 5.615 -2.458 11.826 1.00 89.56 211 ASP A N 1
ATOM 1539 C CA . ASP A 1 211 ? 4.870 -2.506 13.080 1.00 89.56 211 ASP A CA 1
ATOM 1540 C C . ASP A 1 211 ? 3.694 -1.533 13.028 1.00 89.56 211 ASP A C 1
ATOM 1542 O O . ASP A 1 211 ? 3.833 -0.357 12.685 1.00 89.56 211 ASP A O 1
ATOM 1546 N N . VAL A 1 212 ? 2.515 -2.033 13.382 1.00 89.38 212 VAL A N 1
ATOM 1547 C CA . VAL A 1 212 ? 1.268 -1.270 13.418 1.00 89.38 212 VAL A CA 1
ATOM 1548 C C . VAL A 1 212 ? 0.636 -1.446 14.781 1.00 89.38 212 VAL A C 1
ATOM 1550 O O . VAL A 1 212 ? 0.459 -2.573 15.236 1.00 89.38 212 VAL A O 1
ATOM 1553 N N . THR A 1 213 ? 0.233 -0.341 15.403 1.00 90.44 213 THR A N 1
ATOM 1554 C CA . THR A 1 213 ? -0.623 -0.373 16.594 1.00 90.44 213 THR A CA 1
ATOM 1555 C C . THR A 1 213 ? -1.940 0.311 16.285 1.00 90.44 213 THR A C 1
ATOM 1557 O O . THR A 1 213 ? -1.962 1.497 15.958 1.00 90.44 213 THR A O 1
ATOM 1560 N N . ALA A 1 214 ? -3.036 -0.428 16.414 1.00 91.50 214 ALA A N 1
ATOM 1561 C CA . ALA A 1 214 ? -4.402 0.064 16.315 1.00 91.50 214 ALA A CA 1
ATOM 1562 C C . ALA A 1 214 ? -5.041 0.185 17.707 1.00 91.50 214 ALA A C 1
ATOM 1564 O O . ALA A 1 214 ? -4.560 -0.404 18.681 1.00 91.50 214 ALA A O 1
ATOM 1565 N N . ARG A 1 215 ? -6.139 0.937 17.797 1.00 91.31 215 ARG A N 1
ATOM 1566 C CA . ARG A 1 215 ? -6.991 0.999 18.991 1.00 91.31 215 ARG A CA 1
ATOM 1567 C C . ARG A 1 215 ? -8.474 0.898 18.641 1.00 91.31 215 ARG A C 1
ATOM 1569 O O . ARG A 1 215 ? -8.863 1.217 17.517 1.00 91.31 215 ARG A O 1
ATOM 1576 N N . THR A 1 216 ? -9.301 0.524 19.615 1.00 89.19 216 THR A N 1
ATOM 1577 C CA . THR A 1 216 ? -10.763 0.585 19.476 1.00 89.19 216 THR A CA 1
ATOM 1578 C C . THR A 1 216 ? -11.232 2.018 19.226 1.00 89.19 216 THR A C 1
ATOM 1580 O O . THR A 1 216 ? -10.618 2.979 19.696 1.00 89.19 216 THR A O 1
ATOM 1583 N N . SER A 1 217 ? -12.325 2.168 18.475 1.00 85.75 217 SER A N 1
ATOM 1584 C CA . SER A 1 217 ? -12.896 3.483 18.160 1.00 85.75 217 SER A CA 1
ATOM 1585 C C . SER A 1 217 ? -13.545 4.138 19.388 1.00 85.75 217 SER A C 1
ATOM 1587 O O . SER A 1 217 ? -13.471 5.353 19.572 1.00 85.75 217 SER A O 1
ATOM 1589 N N . VAL A 1 218 ? -14.116 3.310 20.265 1.00 84.62 218 VAL A N 1
ATOM 1590 C CA . VAL A 1 218 ? -14.779 3.705 21.508 1.00 84.62 218 VAL A CA 1
ATOM 1591 C C . VAL A 1 218 ? -13.986 3.180 22.708 1.00 84.62 218 VAL A C 1
ATOM 1593 O O . VAL A 1 218 ? -13.331 2.132 22.643 1.00 84.62 218 VAL A O 1
ATOM 1596 N N . GLN A 1 219 ? -14.018 3.931 23.809 1.00 83.81 219 GLN A N 1
ATOM 1597 C CA . GLN A 1 219 ? -13.487 3.474 25.093 1.00 83.81 219 GLN A CA 1
ATOM 1598 C C . GLN A 1 219 ? -14.381 2.380 25.667 1.00 83.81 219 GLN A C 1
ATOM 1600 O O . GLN A 1 219 ? -15.604 2.451 25.564 1.00 83.81 219 GLN A O 1
ATOM 1605 N N . ASP A 1 220 ? -13.783 1.395 26.326 1.00 80.94 220 ASP A N 1
ATOM 1606 C CA . ASP A 1 220 ? -14.554 0.429 27.094 1.00 80.94 220 ASP A CA 1
ATOM 1607 C C . ASP A 1 220 ? -15.321 1.174 28.205 1.00 80.94 220 ASP A C 1
ATOM 1609 O O . ASP A 1 220 ? -14.690 1.780 29.076 1.00 80.94 220 ASP A O 1
ATOM 1613 N N . PRO A 1 221 ? -16.665 1.144 28.217 1.00 76.56 221 PRO A N 1
ATOM 1614 C CA . PRO A 1 221 ? -17.466 1.877 29.195 1.00 76.56 221 PRO A CA 1
ATOM 1615 C C . PRO A 1 221 ? -17.221 1.412 30.639 1.00 76.56 221 PRO A C 1
ATOM 1617 O O . PRO A 1 221 ? -17.501 2.168 31.569 1.00 76.56 221 PRO A O 1
ATOM 1620 N N . ARG A 1 222 ? -16.669 0.206 30.845 1.00 75.69 222 ARG A N 1
ATOM 1621 C CA . ARG A 1 222 ? -16.358 -0.343 32.175 1.00 75.69 222 ARG A CA 1
ATOM 1622 C C . ARG A 1 222 ? -15.039 0.184 32.730 1.00 75.69 222 ARG A C 1
ATOM 1624 O O . ARG A 1 222 ? -14.936 0.436 33.925 1.00 75.69 222 ARG A O 1
ATOM 1631 N N . THR A 1 223 ? -14.026 0.318 31.876 1.00 80.69 223 THR A N 1
ATOM 1632 C CA . THR A 1 223 ? -12.659 0.679 32.288 1.00 80.69 223 THR A CA 1
ATOM 1633 C C . THR A 1 223 ? -12.256 2.095 31.883 1.00 80.69 223 THR A C 1
ATOM 1635 O O . THR A 1 223 ? -11.222 2.576 32.344 1.00 80.69 223 THR A O 1
ATOM 1638 N N . GLN A 1 224 ? -13.060 2.766 31.048 1.00 83.31 224 GLN A N 1
ATOM 1639 C CA . GLN A 1 224 ? -12.794 4.082 30.450 1.00 83.31 224 GLN A CA 1
ATOM 1640 C C . GLN A 1 224 ? -11.444 4.124 29.712 1.00 83.31 224 GLN A C 1
ATOM 1642 O O . GLN A 1 224 ? -10.761 5.146 29.647 1.00 83.31 224 GLN A O 1
ATOM 1647 N N . ARG A 1 225 ? -11.018 2.973 29.179 1.00 86.88 225 ARG A N 1
ATOM 1648 C CA . ARG A 1 225 ? -9.747 2.799 28.473 1.00 86.88 225 ARG A CA 1
ATOM 1649 C C . ARG A 1 225 ? -9.997 2.257 27.076 1.00 86.88 225 ARG A C 1
ATOM 1651 O O . ARG A 1 225 ? -10.937 1.504 26.840 1.00 86.88 225 ARG A O 1
ATOM 1658 N N . PHE A 1 226 ? -9.135 2.644 26.144 1.00 86.81 226 PHE A N 1
ATOM 1659 C CA . PHE A 1 226 ? -9.096 2.028 24.822 1.00 86.81 226 PHE A CA 1
ATOM 1660 C C . PHE A 1 226 ? -8.400 0.673 24.898 1.00 86.81 226 PHE A C 1
ATOM 1662 O O . PHE A 1 226 ? -7.442 0.502 25.659 1.00 86.81 226 PHE A O 1
ATOM 1669 N N . VAL A 1 227 ? -8.855 -0.266 24.075 1.00 89.38 227 VAL A N 1
ATOM 1670 C CA . VAL A 1 227 ? -8.139 -1.521 23.848 1.00 89.38 227 VAL A CA 1
ATOM 1671 C C . VAL A 1 227 ? -7.204 -1.316 22.666 1.00 89.38 227 VAL A C 1
ATOM 1673 O O . VAL A 1 227 ? -7.598 -0.733 21.657 1.00 89.38 227 VAL A O 1
ATOM 1676 N N . TYR A 1 228 ? -5.968 -1.785 22.802 1.00 91.06 228 TYR A N 1
ATOM 1677 C CA . TYR A 1 228 ? -4.928 -1.654 21.787 1.00 91.06 228 TYR A CA 1
ATOM 1678 C C . TYR A 1 228 ? -4.602 -3.009 21.178 1.00 91.06 228 TYR A C 1
ATOM 1680 O O . TYR A 1 228 ? -4.671 -4.041 21.849 1.00 91.06 228 TYR A O 1
ATOM 1688 N N . TYR A 1 229 ? -4.211 -2.993 19.911 1.00 92.06 229 TYR A N 1
ATOM 1689 C CA . TYR A 1 229 ? -3.765 -4.175 19.198 1.00 92.06 229 TYR A CA 1
ATOM 1690 C C . TYR A 1 229 ? -2.548 -3.853 18.347 1.00 92.06 229 TYR A C 1
ATOM 1692 O O . TYR A 1 229 ? -2.614 -3.004 17.460 1.00 92.06 229 TYR A O 1
ATOM 1700 N N . SER A 1 230 ? -1.446 -4.543 18.626 1.00 91.56 230 SER A N 1
ATOM 1701 C CA . SER A 1 230 ? -0.187 -4.370 17.912 1.00 91.56 230 SER A CA 1
ATOM 1702 C C . SER A 1 230 ? 0.125 -5.597 17.064 1.00 91.56 230 SER A C 1
ATOM 1704 O O . SER A 1 230 ? -0.047 -6.738 17.494 1.00 91.56 230 SER A O 1
ATOM 1706 N N . LEU A 1 231 ? 0.603 -5.342 15.854 1.00 92.94 231 LEU A N 1
ATOM 1707 C CA . LEU A 1 231 ? 1.022 -6.330 14.875 1.00 92.94 231 LEU A CA 1
ATOM 1708 C C . LEU A 1 231 ? 2.415 -5.971 14.380 1.00 92.94 231 LEU A C 1
ATOM 1710 O O . LEU A 1 231 ? 2.658 -4.825 14.017 1.00 92.94 231 LEU A O 1
ATOM 1714 N N . SER A 1 232 ? 3.284 -6.972 14.309 1.00 93.06 232 SER A N 1
ATOM 1715 C CA . SER A 1 232 ? 4.595 -6.872 13.673 1.00 93.06 232 SER A CA 1
ATOM 1716 C C . SER A 1 232 ? 4.693 -7.915 12.569 1.00 93.06 232 SER A C 1
ATOM 1718 O O . SER A 1 232 ? 4.257 -9.058 12.749 1.00 93.06 232 SER A O 1
ATOM 1720 N N . LYS A 1 233 ? 5.230 -7.535 11.409 1.00 92.25 233 LYS A N 1
ATOM 1721 C CA . LYS A 1 233 ? 5.432 -8.453 10.283 1.00 92.25 233 LYS A CA 1
ATOM 1722 C C . LYS A 1 233 ? 6.695 -8.098 9.520 1.00 92.25 233 LYS A C 1
ATOM 1724 O O . LYS A 1 233 ? 6.835 -6.983 9.028 1.00 92.25 233 LYS A O 1
ATOM 1729 N N . MET A 1 234 ? 7.566 -9.086 9.349 1.00 90.38 234 MET A N 1
ATOM 1730 C CA . MET A 1 234 ? 8.692 -9.004 8.426 1.00 90.38 234 MET A CA 1
ATOM 1731 C C . MET A 1 234 ? 8.255 -9.450 7.029 1.00 90.38 234 MET A C 1
ATOM 1733 O O . MET A 1 234 ? 7.607 -10.486 6.853 1.00 90.38 234 MET A O 1
ATOM 1737 N N . VAL A 1 235 ? 8.619 -8.662 6.025 1.00 88.81 235 VAL A N 1
ATOM 1738 C CA . VAL A 1 235 ? 8.303 -8.897 4.620 1.00 88.81 235 VAL A CA 1
ATOM 1739 C C . VAL A 1 235 ? 9.598 -8.975 3.831 1.00 88.81 235 VAL A C 1
ATOM 1741 O O . VAL A 1 235 ? 10.353 -8.009 3.772 1.00 88.81 235 VAL A O 1
ATOM 1744 N N . VAL A 1 236 ? 9.839 -10.121 3.199 1.00 87.75 236 VAL A N 1
ATOM 1745 C CA . VAL A 1 236 ? 10.958 -10.308 2.269 1.00 87.75 236 VAL A CA 1
ATOM 1746 C C . VAL A 1 236 ? 10.536 -9.833 0.878 1.00 87.75 236 VAL A C 1
ATOM 1748 O O . VAL A 1 236 ? 9.443 -10.167 0.406 1.00 87.75 236 VAL A O 1
ATOM 1751 N N . LYS A 1 237 ? 11.387 -9.038 0.229 1.00 81.50 237 LYS A N 1
ATOM 1752 C CA . LYS A 1 237 ? 11.187 -8.553 -1.141 1.00 81.50 237 LYS A CA 1
ATOM 1753 C C . LYS A 1 237 ? 11.256 -9.730 -2.109 1.00 81.50 237 LYS A C 1
ATOM 1755 O O . LYS A 1 237 ? 12.109 -10.600 -1.975 1.00 81.50 237 LYS A O 1
ATOM 1760 N N . ARG A 1 238 ? 10.380 -9.755 -3.115 1.00 74.25 238 ARG A N 1
ATOM 1761 C CA . ARG A 1 238 ? 10.382 -10.822 -4.129 1.00 74.25 238 ARG A CA 1
ATOM 1762 C C . ARG A 1 238 ? 11.578 -10.736 -5.085 1.00 74.25 238 ARG A C 1
ATOM 1764 O O . ARG A 1 238 ? 11.959 -11.751 -5.651 1.00 74.25 238 ARG A O 1
ATOM 1771 N N . ASN A 1 239 ? 12.131 -9.539 -5.265 1.00 63.91 239 ASN A N 1
ATOM 1772 C CA . ASN A 1 239 ? 13.151 -9.231 -6.271 1.00 63.91 239 ASN A CA 1
ATOM 1773 C C . ASN A 1 239 ? 14.519 -8.888 -5.645 1.00 63.91 239 ASN A C 1
ATOM 1775 O O . ASN A 1 239 ? 15.264 -8.103 -6.230 1.00 63.91 239 ASN A O 1
ATOM 1779 N N . GLY A 1 240 ? 14.783 -9.379 -4.429 1.00 53.69 240 GLY A N 1
ATOM 1780 C CA . GLY A 1 240 ? 16.054 -9.204 -3.717 1.00 53.69 240 GLY A CA 1
ATOM 1781 C C . GLY A 1 240 ? 17.026 -10.353 -3.937 1.00 53.69 240 GLY A C 1
ATOM 1782 O O . GLY A 1 240 ? 16.561 -11.441 -4.341 1.00 53.69 240 GLY A O 1
#

Foldseek 3Di:
DDDDDDDDDDDPVNVVVVVVVVVVVVVVVVVVVVVVVLVVVLVVLVVVQVVLVVQLVVVVLVQQQQFDFFWDFAFPLAAWGKIKTKGFDDKDFFAFPADQFKTFAPVFFDDWFPQADDLQWWKKKAFCDAWLHPDIFTFNTDDGTMTGTPGTRPTDGGRGTIMTIIWMWMWGQHPQRWTWIGTHNGDIDTRHHQWSHWHWDPPDRFKIKIKIKGWGPAASPVPSHIDIDMDIDMHGHNVD

Nearest PDB structures (foldseek):
  6yfi-assembly2_C  TM=3.970E-01  e=1.298E+00  Leviviridae sp.
  6yf9-assembly1_AA  TM=3.330E-01  e=1.983E+00  Leviviridae sp.
  8rk3-assembly1_U  TM=2.357E-01  e=3.110E-01  Pseudomonas phage JBD30
  7ji3-assembly1_A  TM=1.819E-01  e=3.549E+00  Takifugu bimaculatus

Solvent-accessible surface area (backbone atoms only — not comparable to full-atom values): 12511 Å² total; per-residue (Å²): 134,86,82,79,77,84,76,83,76,83,51,73,66,57,54,52,51,51,50,53,52,49,51,53,50,52,53,52,52,49,53,51,47,53,53,52,54,52,52,53,52,50,51,52,41,52,52,50,46,52,49,34,51,48,53,31,51,50,54,51,45,57,52,52,27,37,36,44,83,71,71,51,78,43,68,71,94,48,74,57,22,32,42,37,35,35,31,57,76,50,71,52,53,30,61,26,94,46,52,53,42,38,46,28,24,79,90,48,80,44,59,69,45,73,46,30,57,46,59,45,25,48,28,31,42,32,27,78,31,54,47,39,47,77,43,72,35,45,28,56,24,28,45,40,33,34,42,31,37,74,46,64,49,89,50,68,47,32,58,67,10,30,34,36,33,32,34,46,37,33,40,35,32,39,82,81,20,31,32,30,44,31,31,43,48,73,39,68,45,82,46,33,66,42,38,77,45,67,43,72,44,66,88,44,96,39,35,38,37,40,39,39,30,34,36,38,94,59,57,37,87,88,75,73,40,66,55,74,50,77,50,76,47,79,37,62,33,71,79,98

pLDDT: mean 86.01, std 10.34, range [45.75, 96.75]

Radius of gyration: 31.63 Å; Cα contacts (8 Å, |Δi|>4): 511; chains: 1; bounding box: 97×34×88 Å

Sequence (240 aa):
MKTLKSETAFTHVEVLMALAIGGMLVTGMFQLYLFSASGALVQNETVQMQADARAAMDLIAQDLRQLYGSATVSTTLTPNDTLSFTRLEDSGYSSGGNSAFSLNDTRKFWATNAFAPSSAGTYVAQIVGGAGMGQTNAISGNTGSQLSLSTGWGTLPDATSLYIITRSKTLTRTADNTLRSITAGGSSLLLAANIMSLSFAQPDPNSITIDVTARTSVQDPRTQRFVYYSLSKMVVKRNG